Protein 5F1S (pdb70)

Structure (mmCIF, N/CA/C/O backbone):
data_5F1S
#
_entry.id   5F1S
#
_cell.length_a   54.938
_cell.length_b   54.938
_cell.length_c   187.257
_cell.angle_alpha   90.00
_cell.angle_beta   90.00
_cell.angle_gamma   90.00
#
_symmetry.space_group_name_H-M   'P 43 21 2'
#
loop_
_entity.id
_entity.type
_entity.pdbx_description
1 polymer 'polymeric Immunoglobulin Receptor'
2 water water
#
loop_
_atom_site.group_PDB
_atom_site.id
_atom_site.type_symbol
_atom_site.label_atom_id
_atom_site.label_alt_id
_atom_site.label_comp_id
_atom_site.label_asym_id
_atom_site.label_entity_id
_atom_site.label_seq_id
_atom_site.pdbx_PDB_ins_code
_atom_site.Cartn_x
_atom_site.Cartn_y
_atom_site.Cartn_z
_atom_site.occupancy
_atom_site.B_iso_or_equiv
_atom_site.auth_seq_id
_atom_site.auth_comp_id
_atom_site.auth_asym_id
_atom_site.auth_atom_id
_atom_site.pdbx_PDB_model_num
ATOM 1 N N . ARG A 1 1 ? 38.407 63.068 75.770 1.00 46.73 1 ARG A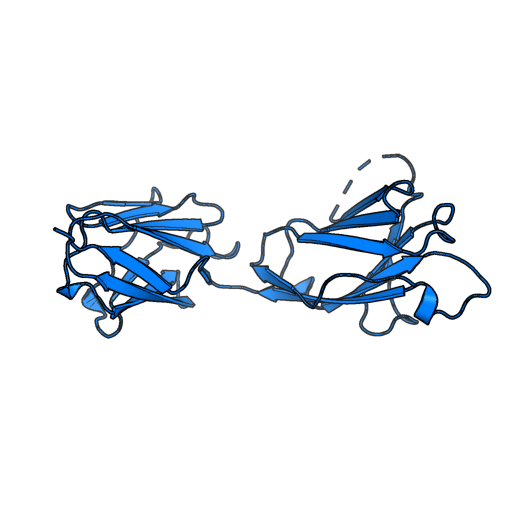 N 1
ATOM 2 C CA . ARG A 1 1 ? 38.504 62.225 77.010 1.00 41.95 1 ARG A CA 1
ATOM 3 C C . ARG A 1 1 ? 38.747 60.754 76.642 1.00 37.71 1 ARG A C 1
ATOM 4 O O . ARG A 1 1 ? 37.980 60.184 75.869 1.00 37.22 1 ARG A O 1
ATOM 27 N N . VAL A 1 2 ? 39.810 60.186 77.171 1.00 34.47 2 VAL A N 1
ATOM 28 C CA . VAL A 1 2 ? 40.122 58.761 77.058 1.00 30.92 2 VAL A CA 1
ATOM 29 C C . VAL A 1 2 ? 40.453 58.284 78.459 1.00 31.97 2 VAL A C 1
ATOM 30 O O . VAL A 1 2 ? 41.160 58.981 79.182 1.00 32.63 2 VAL A O 1
ATOM 43 N N . THR A 1 3 ? 39.889 57.158 78.862 1.00 30.93 3 THR A N 1
ATOM 44 C CA . THR A 1 3 ? 40.081 56.666 80.223 1.00 32.96 3 THR A CA 1
ATOM 45 C C . THR A 1 3 ? 40.277 55.158 80.194 1.00 33.91 3 THR A C 1
ATOM 46 O O . THR A 1 3 ? 39.812 54.455 79.293 1.00 29.96 3 THR A O 1
ATOM 57 N N . THR A 1 4 ? 40.886 54.656 81.256 1.00 31.59 4 THR A N 1
ATOM 58 C CA . THR A 1 4 ? 41.108 53.238 81.355 1.00 31.09 4 THR A CA 1
ATOM 59 C C . THR A 1 4 ? 41.104 52.858 82.832 1.00 31.96 4 THR A C 1
ATOM 60 O O . THR A 1 4 ? 40.745 53.661 83.701 1.00 34.98 4 THR A O 1
ATOM 71 N N . VAL A 1 5 ? 41.410 51.609 83.095 1.00 31.82 5 VAL A N 1
ATOM 72 C CA . VAL A 1 5 ? 41.335 51.060 84.443 1.00 33.56 5 VAL A CA 1
ATOM 73 C C . VAL A 1 5 ? 42.536 51.497 85.271 1.00 32.24 5 VAL A C 1
ATOM 74 O O . VAL A 1 5 ? 43.525 52.006 84.742 1.00 30.88 5 VAL A O 1
ATOM 87 N N . GLY A 1 6 ? 42.491 51.200 86.578 1.00 36.78 6 GLY A N 1
ATOM 88 C CA . GLY A 1 6 ? 43.593 51.558 87.441 1.00 35.09 6 GLY A CA 1
ATOM 89 C C . GLY A 1 6 ? 44.741 50.578 87.336 1.00 35.76 6 GLY A C 1
ATOM 90 O O . GLY A 1 6 ? 44.664 49.563 86.660 1.00 33.63 6 GLY A O 1
ATOM 94 N N . ASP A 1 7 ? 45.832 50.897 88.024 1.00 35.71 7 ASP A N 1
ATOM 95 C CA . ASP A 1 7 ? 47.049 50.103 87.873 1.00 34.12 7 ASP A CA 1
ATOM 96 C C . ASP A 1 7 ? 46.758 48.646 88.219 1.00 34.83 7 ASP A C 1
ATOM 97 O O . ASP A 1 7 ? 45.942 48.345 89.088 1.00 35.58 7 ASP A O 1
ATOM 106 N N . LEU A 1 8 ? 47.401 47.745 87.501 1.00 35.05 8 LEU A N 1
ATOM 107 C CA . LEU A 1 8 ? 47.102 46.313 87.559 1.00 36.46 8 LEU A CA 1
ATOM 108 C C . LEU A 1 8 ? 48.312 45.583 88.074 1.00 34.01 8 LEU A C 1
ATOM 109 O O . LEU A 1 8 ? 49.444 45.962 87.771 1.00 34.77 8 LEU A O 1
ATOM 125 N N . ALA A 1 9 ? 48.053 44.474 88.778 1.00 32.69 9 ALA A N 1
ATOM 126 C CA . ALA A 1 9 ? 49.072 43.499 89.116 1.00 34.13 9 ALA A CA 1
ATOM 127 C C . ALA A 1 9 ? 48.601 42.139 88.625 1.00 34.42 9 ALA A C 1
ATOM 128 O O . ALA A 1 9 ? 47.456 41.752 88.842 1.00 36.30 9 ALA A O 1
ATOM 135 N N . VAL A 1 10 ? 49.455 41.439 87.917 1.00 32.71 10 VAL A N 1
ATOM 136 C CA . VAL A 1 10 ? 49.057 40.186 87.318 1.00 30.63 10 VAL A CA 1
ATOM 137 C C . VAL A 1 10 ? 50.199 39.195 87.478 1.00 32.37 10 VAL A C 1
ATOM 138 O O . VAL A 1 10 ? 51.364 39.561 87.298 1.00 32.55 10 VAL A O 1
ATOM 151 N N . LEU A 1 11 ? 49.866 37.942 87.744 1.00 30.94 11 LEU A N 1
ATOM 152 C CA . LEU A 1 11 ? 50.902 36.904 87.831 1.00 30.74 11 LEU A CA 1
ATOM 153 C C . LEU A 1 11 ? 51.504 36.572 86.463 1.00 31.78 11 LEU A C 1
ATOM 154 O O . LEU A 1 11 ? 50.798 36.465 85.454 1.00 30.24 11 LEU A O 1
ATOM 170 N N . GLU A 1 12 ? 52.821 36.367 86.438 1.00 30.92 12 GLU A N 1
ATOM 171 C CA . GLU A 1 12 ? 53.521 36.066 85.194 1.00 32.43 12 GLU A CA 1
ATOM 172 C C . GLU A 1 12 ? 52.898 34.867 84.502 1.00 31.59 12 GLU A C 1
ATOM 173 O O . GLU A 1 12 ? 52.598 33.850 85.125 1.00 30.66 12 GLU A O 1
ATOM 185 N N . GLY A 1 13 ? 52.655 35.018 83.204 1.00 33.02 13 GLY A N 1
ATOM 186 C CA . GLY A 1 13 ? 52.000 33.996 82.426 1.00 34.34 13 GLY A CA 1
ATOM 187 C C . GLY A 1 13 ? 50.541 34.257 82.115 1.00 34.31 13 GLY A C 1
ATOM 188 O O . 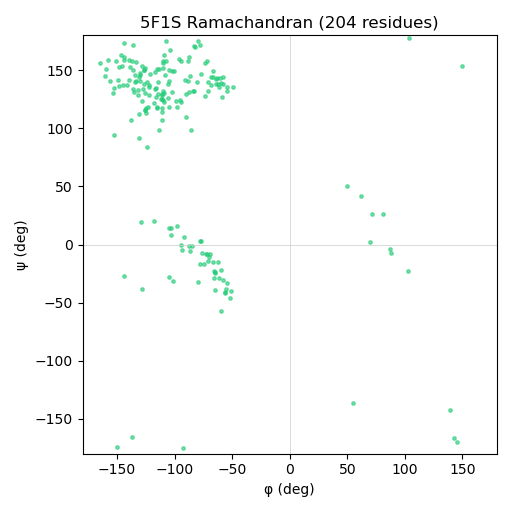GLY A 1 13 ? 50.021 33.664 81.176 1.00 34.60 13 GLY A O 1
ATOM 192 N N . ARG A 1 14 ? 49.860 35.081 82.901 1.00 29.60 14 ARG A N 1
ATOM 193 C CA . ARG A 1 14 ? 48.468 35.396 82.691 1.00 34.00 14 ARG A CA 1
ATOM 194 C C . ARG A 1 14 ? 48.309 36.503 81.647 1.00 32.02 14 ARG A C 1
ATOM 195 O O . ARG A 1 14 ? 49.263 37.132 81.184 1.00 30.84 14 ARG A O 1
ATOM 216 N N . SER A 1 15 ? 47.063 36.708 81.262 1.00 30.79 15 SER A N 1
ATOM 217 C CA . SER A 1 15 ? 46.690 37.685 80.245 1.00 31.39 15 SER A CA 1
ATOM 218 C C . SER A 1 15 ? 45.955 38.825 80.916 1.00 32.58 15 SER A C 1
ATOM 219 O O . SER A 1 15 ? 45.381 38.643 81.990 1.00 35.48 15 SER A O 1
ATOM 227 N N . VAL A 1 16 ? 45.935 39.999 80.268 1.00 31.59 16 VAL A N 1
ATOM 228 C CA . VAL A 1 16 ? 45.069 41.089 80.692 1.00 31.66 16 VAL A CA 1
ATOM 229 C C . VAL A 1 16 ? 44.221 41.561 79.519 1.00 32.63 16 VAL A C 1
ATOM 230 O O . VAL A 1 16 ? 44.626 41.485 78.362 1.00 30.17 16 VAL A O 1
ATOM 243 N N . MET A 1 17 ? 43.042 42.058 79.855 1.00 29.27 17 MET A N 1
ATOM 244 C CA . MET A 1 17 ? 42.095 42.623 78.901 1.00 29.61 17 MET A CA 1
ATOM 245 C C . MET A 1 17 ? 41.790 44.022 79.405 1.00 31.65 17 MET A C 1
ATOM 246 O O . MET A 1 17 ? 41.199 44.157 80.480 1.00 32.76 17 MET A O 1
ATOM 260 N N . ILE A 1 18 ? 42.207 45.041 78.658 1.00 28.71 18 ILE A N 1
ATOM 261 C CA . ILE A 1 18 ? 42.219 46.424 79.117 1.00 27.62 18 ILE A CA 1
ATOM 262 C C . ILE A 1 18 ? 41.235 47.212 78.258 1.00 26.29 18 ILE A C 1
ATOM 263 O O . ILE A 1 18 ? 41.472 47.355 77.053 1.00 28.10 18 ILE A O 1
ATOM 279 N N . PRO A 1 19 ? 40.189 47.795 78.847 1.00 29.14 19 PRO A N 1
ATOM 280 C CA . PRO A 1 19 ? 39.329 48.738 78.099 1.00 27.38 19 PRO A CA 1
ATOM 281 C C . PRO A 1 19 ? 39.917 50.136 78.070 1.00 32.34 19 PRO A C 1
ATOM 282 O O . PRO A 1 19 ? 40.188 50.736 79.125 1.00 32.15 19 PRO A O 1
ATOM 293 N N . CYS A 1 20 ? 39.934 50.716 76.874 1.00 28.86 20 CYS A N 1
ATOM 29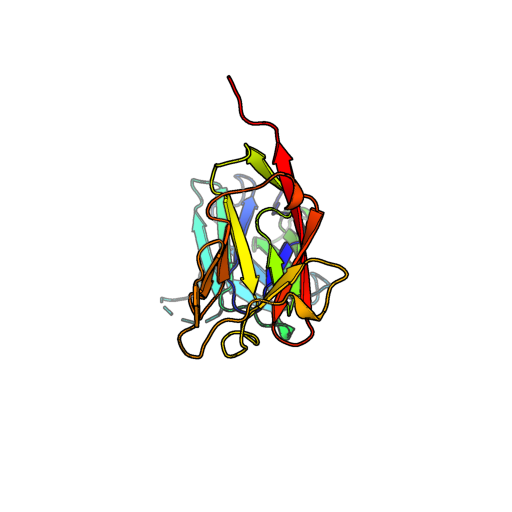4 C CA . CYS A 1 20 ? 40.276 52.108 76.654 1.00 28.69 20 CYS A CA 1
ATOM 295 C C . CYS A 1 20 ? 39.011 52.781 76.158 1.00 30.29 20 CYS A C 1
ATOM 296 O O . CYS A 1 20 ? 38.696 52.695 74.958 1.00 28.74 20 CYS A O 1
ATOM 303 N N . HIS A 1 21 ? 38.306 53.448 77.063 1.00 28.83 21 HIS A N 1
ATOM 304 C CA . HIS A 1 21 ? 37.051 54.105 76.732 1.00 30.56 21 HIS A CA 1
ATOM 305 C C . HIS A 1 21 ? 37.343 55.510 76.207 1.00 30.66 21 HIS A C 1
ATOM 306 O O . HIS A 1 21 ? 38.285 56.175 76.633 1.00 30.17 21 HIS A O 1
ATOM 320 N N . TYR A 1 22 ? 36.534 55.955 75.254 1.00 32.23 22 TYR A N 1
ATOM 321 C CA . TYR A 1 22 ? 36.805 57.252 74.655 1.00 29.31 22 TYR A CA 1
ATOM 322 C C . TYR A 1 22 ? 35.511 57.977 74.333 1.00 32.79 22 TYR A C 1
ATOM 323 O O . TYR A 1 22 ? 34.442 57.381 74.205 1.00 32.23 22 TYR A O 1
ATOM 341 N N . GLY A 1 23 ? 35.632 59.284 74.202 1.00 38.12 23 GLY A N 1
ATOM 342 C CA . GLY A 1 23 ? 34.476 60.104 73.956 1.00 39.33 23 GLY A CA 1
ATOM 343 C C . GLY A 1 23 ? 33.957 59.899 72.546 1.00 38.13 23 GLY A C 1
ATOM 344 O O . GLY A 1 23 ? 34.689 59.477 71.643 1.00 36.62 23 GLY A O 1
ATOM 348 N N . PRO A 1 24 ? 32.682 60.212 72.323 1.00 41.40 24 PRO A N 1
ATOM 349 C CA . PRO A 1 24 ? 32.062 59.890 71.033 1.00 39.43 24 PRO A CA 1
ATOM 350 C C . PRO A 1 24 ? 32.699 60.599 69.847 1.00 39.17 24 PRO A C 1
ATOM 351 O O . PRO A 1 24 ? 32.493 60.157 68.714 1.00 41.59 24 PRO A O 1
ATOM 362 N N . GLN A 1 25 ? 33.508 61.633 70.063 1.00 39.13 25 GLN A N 1
ATOM 363 C CA . GLN A 1 25 ? 34.209 62.280 68.958 1.00 37.17 25 GLN A CA 1
ATOM 364 C C . GLN A 1 25 ? 35.212 61.368 68.279 1.00 39.67 25 GLN A C 1
ATOM 365 O O . GLN A 1 25 ? 35.608 61.621 67.139 1.00 38.27 25 GLN A O 1
ATOM 379 N N . TYR A 1 26 ? 35.696 60.344 68.969 1.00 35.34 26 TYR A N 1
ATOM 380 C CA . TYR A 1 26 ? 36.874 59.658 68.484 1.00 35.02 26 TYR A CA 1
ATOM 381 C C . TYR A 1 26 ? 36.569 58.324 67.828 1.00 33.65 26 TYR A C 1
ATOM 382 O O . TYR A 1 26 ? 37.508 57.586 67.512 1.00 35.11 26 TYR A O 1
ATOM 400 N N . ALA A 1 27 ? 35.301 58.055 67.510 1.00 34.90 27 ALA A N 1
ATOM 401 C CA . ALA A 1 27 ? 34.924 56.778 66.912 1.00 38.03 27 ALA A CA 1
ATOM 402 C C . ALA A 1 27 ? 35.693 56.483 65.638 1.00 40.80 27 ALA A C 1
ATOM 403 O O . ALA A 1 27 ? 36.111 55.348 65.413 1.00 38.81 27 ALA A O 1
ATOM 410 N N . SER A 1 28 ? 35.889 57.480 64.773 1.00 40.82 28 SER A N 1
ATOM 411 C CA . SER A 1 28 ? 36.425 57.200 63.441 1.00 40.51 28 SER A CA 1
ATOM 412 C C . SER A 1 28 ? 37.954 57.182 63.358 1.00 39.85 28 SER A C 1
ATOM 413 O O . SER A 1 28 ? 38.499 56.918 62.270 1.00 38.29 28 SER A O 1
ATOM 421 N N . TYR A 1 29 ? 38.686 57.435 64.450 1.00 34.14 29 TYR A N 1
ATOM 422 C CA . TYR A 1 29 ? 40.118 57.604 64.367 1.00 33.49 29 TYR A CA 1
ATOM 423 C C . TYR A 1 29 ? 40.840 56.302 64.699 1.00 33.17 29 TYR A C 1
ATOM 424 O O . TYR A 1 29 ? 40.304 55.452 65.402 1.00 32.41 29 TYR A O 1
ATOM 442 N N . VAL A 1 30 ? 42.085 56.200 64.256 1.00 32.72 30 VAL A N 1
ATOM 443 C CA . VAL A 1 30 ? 42.893 55.027 64.569 1.00 31.67 30 VAL A CA 1
ATOM 444 C C . VAL A 1 30 ? 43.202 55.026 66.067 1.00 31.64 30 VAL A C 1
ATOM 445 O O . VAL A 1 30 ? 43.497 56.078 66.661 1.00 31.60 30 VAL A O 1
ATOM 458 N N . LYS A 1 31 ? 43.102 53.855 66.678 1.00 32.31 31 LYS A N 1
ATOM 459 C CA . LYS A 1 31 ? 43.425 53.679 68.094 1.00 30.65 31 LYS A CA 1
ATOM 460 C C . LYS A 1 31 ? 44.761 52.966 68.209 1.00 31.16 31 LYS A C 1
ATOM 461 O O . LYS A 1 31 ? 45.136 52.156 67.347 1.00 31.72 31 LYS A O 1
ATOM 480 N N . TYR A 1 32 ? 45.483 53.246 69.286 1.00 28.52 32 TYR A N 1
ATOM 481 C CA . TYR A 1 32 ? 46.773 52.606 69.462 1.00 31.00 32 TYR A CA 1
ATOM 482 C C . TYR A 1 32 ? 47.053 52.360 70.941 1.00 30.02 32 TYR A C 1
ATOM 483 O O . TYR A 1 32 ? 46.381 52.889 71.827 1.00 28.89 32 TYR A O 1
ATOM 501 N N . TRP A 1 33 ? 48.021 51.480 71.171 1.00 30.06 33 TRP A N 1
ATOM 502 C CA . TRP A 1 33 ? 48.468 51.060 72.497 1.00 31.81 33 TRP A CA 1
ATOM 503 C C . TRP A 1 33 ? 49.976 51.228 72.534 1.00 33.09 33 TRP A C 1
ATOM 504 O O . TRP A 1 33 ? 50.677 50.675 71.681 1.00 33.21 33 TRP A O 1
ATOM 525 N N . CYS A 1 34 ? 50.464 52.009 73.507 1.00 31.32 34 CYS A N 1
ATOM 526 C CA . CYS A 1 34 ? 51.834 52.503 73.566 1.00 34.27 34 CYS A CA 1
ATOM 527 C C . CYS A 1 34 ? 52.470 52.008 74.873 1.00 33.79 34 CYS A C 1
ATOM 528 O O . CYS A 1 34 ? 51.781 51.903 75.878 1.00 33.56 34 CYS A O 1
ATOM 535 N N . ARG A 1 35 ? 53.773 51.727 74.864 1.00 32.73 35 ARG A N 1
ATOM 536 C CA . ARG A 1 35 ? 54.517 51.386 76.085 1.00 32.50 35 ARG A CA 1
ATOM 537 C C . ARG A 1 35 ? 55.587 52.437 76.362 1.00 33.56 35 ARG A C 1
ATOM 538 O O . ARG A 1 35 ? 56.326 52.823 75.442 1.00 35.76 35 ARG A O 1
ATOM 559 N N . GLY A 1 36 ? 55.680 52.861 77.616 1.00 35.71 36 GLY A N 1
ATOM 560 C CA . GLY A 1 36 ? 56.716 53.779 78.087 1.00 38.81 36 GLY A CA 1
ATOM 561 C C . GLY A 1 36 ? 56.187 54.621 79.231 1.00 37.01 36 GLY A C 1
ATOM 562 O O . GLY A 1 36 ? 54.990 54.869 79.372 1.00 38.30 36 GLY A O 1
ATOM 566 N N . SER A 1 37 ? 57.113 55.084 80.100 1.00 39.13 37 SER A N 1
ATOM 567 C CA . SER A 1 37 ? 56.699 55.931 81.217 1.00 41.90 37 SER A CA 1
ATOM 568 C C . SER A 1 37 ? 56.359 57.349 80.772 1.00 43.82 37 SER A C 1
ATOM 569 O O . SER A 1 37 ? 55.698 58.089 81.511 1.00 45.81 37 SER A O 1
ATOM 577 N N . VAL A 1 38 ? 56.781 57.742 79.582 1.00 43.15 38 VAL A N 1
ATOM 578 C CA . VAL A 1 38 ? 56.651 59.117 79.112 1.00 46.65 38 VAL A CA 1
ATOM 579 C C . VAL A 1 38 ? 55.924 59.064 77.785 1.00 45.43 38 VAL A C 1
ATOM 580 O O . VAL A 1 38 ? 56.421 58.443 76.842 1.00 45.57 38 VAL A O 1
ATOM 593 N N . LYS A 1 39 ? 54.720 59.649 77.728 1.00 42.70 39 LYS A N 1
ATOM 594 C CA . LYS A 1 39 ? 53.911 59.537 76.526 1.00 44.65 39 LYS A CA 1
ATOM 595 C C . LYS A 1 39 ? 54.714 59.946 75.290 1.00 50.20 39 LYS A C 1
ATOM 596 O O . LYS A 1 39 ? 54.707 59.247 74.275 1.00 49.35 39 LYS A O 1
ATOM 615 N N . ASP A 1 40 ? 55.435 61.071 75.365 1.00 51.72 40 ASP A N 1
ATOM 616 C CA . ASP A 1 40 ? 56.174 61.567 74.207 1.00 52.74 40 ASP A CA 1
ATOM 617 C C . ASP A 1 40 ? 57.357 60.687 73.831 1.00 50.10 40 ASP A C 1
ATOM 618 O O . ASP A 1 40 ? 57.976 60.928 72.789 1.00 47.81 40 ASP A O 1
ATOM 627 N N . LEU A 1 41 ? 57.709 59.692 74.651 1.00 47.73 41 LEU A N 1
ATOM 628 C CA . LEU A 1 41 ? 58.798 58.770 74.326 1.00 46.54 41 LEU A CA 1
ATOM 629 C C . LEU A 1 41 ? 58.337 57.322 74.195 1.00 44.68 41 LEU A C 1
ATOM 630 O O . LEU A 1 41 ? 59.164 56.414 74.297 1.00 46.62 41 LEU A O 1
ATOM 646 N N . CYS A 1 42 ? 57.053 57.081 73.971 1.00 45.14 42 CYS A N 1
ATOM 647 C CA . CYS A 1 42 ? 56.529 55.724 74.028 1.00 40.88 42 CYS A CA 1
ATOM 648 C C . CYS A 1 42 ? 56.667 55.028 72.681 1.00 42.61 42 CYS A C 1
ATOM 649 O O . CYS A 1 42 ? 56.840 55.661 71.636 1.00 40.04 42 CYS A O 1
ATOM 656 N N . THR A 1 43 ? 56.578 53.700 72.717 1.00 38.04 43 THR A N 1
ATOM 657 C CA . THR A 1 43 ? 56.644 52.862 71.526 1.00 34.96 43 THR A CA 1
ATOM 658 C C . THR A 1 43 ? 55.288 52.238 71.252 1.00 37.33 43 THR A C 1
ATOM 659 O O . THR A 1 43 ? 54.704 51.606 72.136 1.00 34.67 43 THR A O 1
ATOM 670 N N . SER A 1 44 ? 54.809 52.386 70.027 1.00 34.42 44 SER A N 1
ATOM 671 C CA . SER A 1 44 ? 53.526 51.828 69.649 1.00 35.99 44 SER A CA 1
ATOM 672 C C . SER A 1 44 ? 53.631 50.320 69.507 1.00 37.96 44 SER A C 1
ATOM 673 O O . SER A 1 44 ? 54.523 49.815 68.811 1.00 37.88 44 SER A O 1
ATOM 681 N N . LEU A 1 45 ? 52.734 49.593 70.178 1.00 33.05 45 LEU A N 1
ATOM 682 C CA . LEU A 1 45 ? 52.745 48.138 70.122 1.00 32.24 45 LEU A CA 1
ATOM 683 C C . LEU A 1 45 ? 51.700 47.571 69.185 1.00 34.88 45 LEU A C 1
ATOM 684 O O . LEU A 1 45 ? 51.907 46.483 68.641 1.00 36.05 45 LEU A O 1
ATOM 700 N N . VAL A 1 46 ? 50.561 48.244 69.027 1.00 31.45 46 VAL A N 1
ATOM 701 C CA . VAL A 1 46 ? 49.497 47.760 68.150 1.00 33.64 46 VAL A CA 1
ATOM 702 C C . VAL A 1 46 ? 48.593 48.934 67.810 1.00 34.93 46 VAL A C 1
ATOM 703 O O . VAL A 1 46 ? 48.397 49.853 68.614 1.00 31.70 46 VAL A O 1
ATOM 716 N N . ARG A 1 47 ? 48.086 48.919 66.578 1.00 33.69 47 ARG A N 1
ATOM 717 C CA . ARG A 1 47 ? 47.159 49.919 66.061 1.00 32.61 47 ARG A CA 1
ATOM 718 C C . ARG A 1 47 ? 45.926 49.223 65.500 1.00 33.50 47 ARG A C 1
ATOM 719 O O . ARG A 1 47 ? 46.003 48.090 65.006 1.00 37.36 47 ARG A O 1
ATOM 740 N N . SER A 1 48 ? 44.786 49.924 65.567 1.00 32.12 48 SER A N 1
ATOM 741 C CA . SER A 1 48 ? 43.526 49.377 65.109 1.00 32.40 48 SER A CA 1
ATOM 742 C C . SER A 1 48 ? 43.440 49.301 63.582 1.00 38.69 48 SER A C 1
ATOM 743 O O . SER A 1 48 ? 42.458 48.740 63.073 1.00 38.28 48 SER A O 1
ATOM 751 N N . ASP A 1 49 ? 44.401 49.865 62.852 1.00 35.49 49 ASP A N 1
ATOM 752 C CA . ASP A 1 49 ? 44.366 49.788 61.388 1.00 40.48 49 ASP A CA 1
ATOM 753 C C . ASP A 1 49 ? 45.362 48.787 60.828 1.00 44.67 49 ASP A C 1
ATOM 754 O O . ASP A 1 49 ? 45.643 48.814 59.627 1.00 44.38 49 ASP A O 1
ATOM 763 N N . ALA A 1 50 ? 45.904 47.929 61.667 1.00 45.38 50 ALA A N 1
ATOM 764 C CA . ALA A 1 50 ? 46.927 46.997 61.232 1.00 56.33 50 ALA A CA 1
ATOM 765 C C . ALA A 1 50 ? 46.379 46.101 60.122 1.00 61.06 50 ALA A C 1
ATOM 766 O O . ALA A 1 50 ? 45.227 45.655 60.199 1.00 57.01 50 ALA A O 1
ATOM 773 N N . PRO A 1 51 ? 47.169 45.811 59.085 1.00 62.37 51 PRO A N 1
ATOM 774 C CA . PRO A 1 51 ? 46.653 44.990 57.982 1.00 65.79 51 PRO A CA 1
ATOM 775 C C . PRO A 1 51 ? 46.372 43.564 58.435 1.00 67.56 51 PRO A C 1
ATOM 776 O O . PRO A 1 51 ? 47.082 43.015 59.281 1.00 62.27 51 PRO A O 1
ATOM 787 N N . ARG A 1 52 ? 45.311 42.979 57.877 1.00 70.12 52 ARG A N 1
ATOM 788 C CA . ARG A 1 52 ? 44.978 41.577 58.129 1.00 73.67 52 ARG A CA 1
ATOM 789 C C . ARG A 1 52 ? 45.246 40.713 56.889 1.00 69.58 52 ARG A C 1
ATOM 790 O O . ARG A 1 52 ? 46.204 39.930 56.877 1.00 67.28 52 ARG A O 1
ATOM 811 N N . LYS A 1 61 ? 52.226 38.434 73.018 1.00 57.75 61 LYS A N 1
ATOM 812 C CA . LYS A 1 61 ? 51.829 39.295 71.895 1.00 53.66 61 LYS A CA 1
ATOM 813 C C . LYS A 1 61 ? 50.505 39.988 72.348 1.00 56.04 61 LYS A C 1
ATOM 814 O O . LYS A 1 61 ? 50.015 39.782 73.477 1.00 41.83 61 LYS A O 1
ATOM 833 N N . VAL A 1 62 ? 49.998 40.861 71.490 1.00 51.54 62 VAL A N 1
ATOM 834 C CA . VAL A 1 62 ? 49.018 41.893 71.828 1.00 40.03 62 VAL A CA 1
ATOM 835 C C . VAL A 1 62 ? 47.934 41.870 70.753 1.00 43.38 62 VAL A C 1
ATOM 836 O O . VAL A 1 62 ? 48.191 41.511 69.591 1.00 47.57 62 VAL A O 1
ATOM 849 N N . VAL A 1 63 ? 46.713 42.155 71.157 1.00 34.35 63 VAL A N 1
ATOM 850 C CA . VAL A 1 63 ? 45.553 42.198 70.260 1.00 31.20 63 VAL A CA 1
ATOM 851 C C . VAL A 1 63 ? 44.777 43.462 70.561 1.00 31.72 63 VAL A C 1
ATOM 852 O O . VAL A 1 63 ? 44.643 43.844 71.727 1.00 29.40 63 VAL A O 1
ATOM 865 N N . MET A 1 64 ? 44.266 44.117 69.513 1.00 32.69 64 MET A N 1
ATOM 866 C CA . MET A 1 64 ? 43.456 45.330 69.615 1.00 29.32 64 MET A CA 1
ATOM 867 C C . MET A 1 64 ? 42.108 45.088 68.963 1.00 30.97 64 MET A C 1
ATOM 868 O O . MET A 1 64 ? 42.039 44.480 67.897 1.00 33.41 64 MET A O 1
ATOM 882 N N . PHE A 1 65 ? 41.039 45.545 69.599 1.00 30.25 65 PHE A N 1
ATOM 883 C CA . PHE A 1 65 ? 39.710 45.501 69.012 1.00 30.11 65 PHE A CA 1
ATOM 884 C C . PHE A 1 65 ? 39.015 46.820 69.311 1.00 31.98 65 PHE A C 1
ATOM 885 O O . PHE A 1 65 ? 38.592 47.055 70.452 1.00 31.87 65 PHE A O 1
ATOM 902 N N . ASP A 1 66 ? 38.869 47.664 68.304 1.00 30.49 66 ASP A N 1
ATOM 903 C CA . ASP A 1 66 ? 38.110 48.909 68.461 1.00 30.45 66 ASP A CA 1
ATOM 904 C C . ASP A 1 66 ? 36.656 48.672 68.127 1.00 31.92 66 ASP A C 1
ATOM 905 O O . ASP A 1 66 ? 36.329 48.121 67.049 1.00 33.34 66 ASP A O 1
ATOM 914 N N . ASP A 1 67 ? 35.772 49.105 69.039 1.00 29.44 67 ASP A N 1
ATOM 915 C CA . ASP A 1 67 ? 34.329 48.941 68.907 1.00 34.65 67 ASP A CA 1
ATOM 916 C C . ASP A 1 67 ? 33.679 50.321 69.000 1.00 35.92 67 ASP A C 1
ATOM 917 O O . ASP A 1 67 ? 33.232 50.760 70.071 1.00 33.44 67 ASP A O 1
ATOM 926 N N . PRO A 1 68 ? 33.618 51.045 67.892 1.00 34.31 68 PRO A N 1
ATOM 927 C CA . PRO A 1 68 ? 33.103 52.430 67.965 1.00 33.97 68 PRO A CA 1
ATOM 928 C C . PRO A 1 68 ? 31.710 52.536 68.521 1.00 34.98 68 PRO A C 1
ATOM 929 O O . PRO A 1 68 ? 31.374 53.574 69.113 1.00 39.33 68 PRO A O 1
ATOM 940 N N . VAL A 1 69 ? 30.866 51.531 68.321 1.00 33.60 69 VAL A N 1
ATOM 941 C CA . VAL A 1 69 ? 29.499 51.585 68.846 1.00 37.22 69 VAL A CA 1
ATOM 942 C C . VAL A 1 69 ? 29.491 51.589 70.364 1.00 35.82 69 VAL A C 1
ATOM 943 O O . VAL A 1 69 ? 28.678 52.272 70.997 1.00 34.97 69 VAL A O 1
ATOM 956 N N . GLN A 1 70 ? 30.379 50.809 70.979 1.00 33.06 70 GLN A N 1
ATOM 957 C CA . GLN A 1 70 ? 30.519 50.839 72.438 1.00 34.24 70 GLN A CA 1
ATOM 958 C C . GLN A 1 70 ? 31.483 51.907 72.932 1.00 30.88 70 GLN A C 1
ATOM 959 O O . GLN A 1 70 ? 31.587 52.094 74.158 1.00 31.87 70 GLN A O 1
ATOM 973 N N . GLN A 1 71 ? 32.174 52.611 72.021 1.00 32.98 71 GLN A N 1
ATOM 974 C CA . GLN A 1 71 ? 33.047 53.724 72.390 1.00 33.75 71 GLN A CA 1
ATOM 975 C C . GLN A 1 71 ? 34.178 53.241 73.292 1.00 31.34 71 GLN A C 1
ATOM 976 O O . GLN A 1 71 ? 34.558 53.882 74.275 1.00 31.40 71 GLN A O 1
ATOM 990 N N . VAL A 1 72 ? 34.713 52.095 72.943 1.00 29.78 72 VAL A N 1
ATOM 991 C CA . VAL A 1 72 ? 35.819 51.508 73.684 1.00 30.48 72 VAL A CA 1
ATOM 992 C C . VAL A 1 72 ? 36.656 50.713 72.699 1.00 30.08 72 VAL A C 1
ATOM 993 O O . VAL A 1 72 ? 36.118 50.057 71.800 1.00 30.80 72 VAL A O 1
ATOM 1006 N N . PHE A 1 73 ? 37.959 50.763 72.869 1.00 27.61 73 PHE A N 1
ATOM 1007 C CA . PHE A 1 73 ? 38.823 49.766 72.253 1.00 28.00 73 PHE A CA 1
ATOM 1008 C C . PHE A 1 73 ? 39.480 48.951 73.350 1.00 28.83 73 PHE A C 1
ATOM 1009 O O . PHE A 1 73 ? 39.846 49.482 74.392 1.00 28.94 73 PHE A O 1
ATOM 1026 N N . THR A 1 74 ? 39.576 47.647 73.117 1.00 27.63 74 THR A N 1
ATOM 1027 C CA . THR A 1 74 ? 40.046 46.700 74.107 1.00 27.19 74 THR A CA 1
ATOM 1028 C C . THR A 1 74 ? 41.397 46.179 73.649 1.00 28.38 74 THR A C 1
ATOM 1029 O O . THR A 1 74 ? 41.552 45.752 72.490 1.00 27.52 74 THR A O 1
ATOM 1040 N N . VAL A 1 75 ? 42.382 46.233 74.552 1.00 27.17 75 VAL A N 1
ATOM 1041 C CA . VAL A 1 75 ? 43.715 45.750 74.276 1.00 26.30 75 VAL A CA 1
ATOM 1042 C C . VAL A 1 75 ? 43.945 44.500 75.116 1.00 29.15 75 VAL A C 1
ATOM 1043 O O . VAL A 1 75 ? 43.720 44.513 76.318 1.00 30.41 75 VAL A O 1
ATOM 1056 N N . THR A 1 76 ? 44.326 43.401 74.474 1.00 28.12 76 THR A N 1
ATOM 1057 C CA . THR A 1 76 ? 44.596 42.158 75.176 1.00 28.27 76 THR A CA 1
ATOM 1058 C C . THR A 1 76 ? 46.088 41.869 75.083 1.00 28.65 76 THR A C 1
ATOM 1059 O O . THR A 1 76 ? 46.654 41.815 73.990 1.00 29.29 76 THR A O 1
ATOM 1070 N N . MET A 1 77 ? 46.731 41.676 76.224 1.00 30.09 77 MET A N 1
ATOM 1071 C CA . MET A 1 77 ? 48.128 41.302 76.255 1.00 30.36 77 MET A CA 1
ATOM 1072 C C . MET A 1 77 ? 48.182 39.922 76.892 1.00 32.34 77 MET A C 1
ATOM 1073 O O . MET A 1 77 ? 47.623 39.702 77.978 1.00 30.10 77 MET A O 1
ATOM 1087 N N . THR A 1 78 ? 48.822 38.993 76.214 1.00 29.78 78 THR A N 1
ATOM 1088 C CA . THR A 1 78 ? 48.805 37.602 76.655 1.00 31.99 78 THR A CA 1
ATOM 1089 C C . THR A 1 78 ? 50.170 37.159 77.172 1.00 33.55 78 THR A C 1
ATOM 1090 O O . THR A 1 78 ? 51.233 37.701 76.821 1.00 33.65 78 THR A O 1
ATOM 1101 N N . GLU A 1 79 ? 50.128 36.140 78.022 1.00 34.53 79 GLU A N 1
ATOM 1102 C CA . GLU A 1 79 ? 51.346 35.475 78.476 1.00 38.52 79 GLU A CA 1
ATOM 1103 C C . GLU A 1 79 ? 52.364 36.504 78.970 1.00 31.99 79 GLU A C 1
ATOM 1104 O O . GLU A 1 79 ? 53.540 36.503 78.593 1.00 33.18 79 GLU A O 1
ATOM 1116 N N . LEU A 1 80 ? 51.908 37.389 79.850 1.00 31.36 80 LEU A N 1
ATOM 1117 C CA . LEU A 1 80 ? 52.756 38.487 80.274 1.00 30.38 80 LEU A CA 1
ATOM 1118 C C . LEU A 1 80 ? 53.979 37.977 81.016 1.00 31.39 80 LEU A C 1
ATOM 1119 O O . LEU A 1 80 ? 53.874 37.102 81.875 1.00 34.02 80 LEU A O 1
ATOM 1135 N N . GLN A 1 81 ? 55.122 38.581 80.723 1.00 31.74 81 GLN A N 1
ATOM 1136 C CA . GLN A 1 81 ? 56.392 38.256 81.354 1.00 32.78 81 GLN A CA 1
ATOM 1137 C C . GLN A 1 81 ? 56.804 39.355 82.316 1.00 31.61 81 GLN A C 1
ATOM 1138 O O . GLN A 1 81 ? 56.400 40.510 82.198 1.00 33.14 81 GLN A O 1
ATOM 1152 N N . LYS A 1 82 ? 57.675 39.019 83.275 1.00 33.87 82 LYS A N 1
ATOM 1153 C CA . LYS A 1 82 ? 58.066 40.034 84.239 1.00 34.74 82 LYS A CA 1
ATOM 1154 C C . LYS A 1 82 ? 58.628 41.270 83.536 1.00 35.74 82 LYS A C 1
ATOM 1155 O O . LYS A 1 82 ? 58.397 42.408 83.956 1.00 35.61 82 LYS A O 1
ATOM 1174 N N . GLU A 1 83 ? 59.375 41.063 82.468 1.00 36.57 83 GLU A N 1
ATOM 1175 C CA . GLU A 1 83 ? 59.978 42.189 81.768 1.00 38.16 83 GLU A CA 1
ATOM 1176 C C . GLU A 1 83 ? 58.934 43.036 81.027 1.00 36.52 83 GLU A C 1
ATOM 1177 O O . GLU A 1 83 ? 59.267 44.147 80.577 1.00 36.11 83 GLU A O 1
ATOM 1189 N N . ASP A 1 84 ? 57.685 42.554 80.917 1.00 35.04 84 ASP A N 1
ATOM 1190 C CA . ASP A 1 84 ? 56.584 43.370 80.376 1.00 33.01 84 ASP A CA 1
ATOM 1191 C C . ASP A 1 84 ? 56.061 44.412 81.367 1.00 36.54 84 ASP A C 1
ATOM 1192 O O . ASP A 1 84 ? 55.260 45.288 80.993 1.00 33.46 84 ASP A O 1
ATOM 1201 N N . SER A 1 85 ? 56.519 44.390 82.615 1.00 31.41 85 SER A N 1
ATOM 1202 C CA . SER A 1 85 ? 56.073 45.368 83.599 1.00 32.77 85 SER A CA 1
ATOM 1203 C C . SER A 1 85 ? 56.410 46.799 83.187 1.00 33.07 85 SER A C 1
ATOM 1204 O O . SER A 1 85 ? 57.480 47.058 82.644 1.00 35.36 85 SER A O 1
ATOM 1212 N N . GLY A 1 86 ? 55.518 47.733 83.500 1.00 33.15 86 GLY A N 1
ATOM 1213 C CA . GLY A 1 86 ? 55.773 49.127 83.209 1.00 34.26 86 GLY A CA 1
ATOM 1214 C C . GLY A 1 86 ? 54.511 49.877 82.839 1.00 33.90 86 GLY A C 1
ATOM 1215 O O . GLY A 1 86 ? 53.380 49.403 83.027 1.00 31.96 86 GLY A O 1
ATOM 1219 N N . TRP A 1 87 ? 54.748 51.084 82.372 1.00 32.44 87 TRP A N 1
ATOM 1220 C CA . TRP A 1 87 ? 53.666 51.982 82.014 1.00 32.28 87 TRP A CA 1
ATOM 1221 C C . TRP A 1 87 ? 53.248 51.764 80.563 1.00 29.89 87 TRP A C 1
ATOM 1222 O O . TRP A 1 87 ? 54.102 51.586 79.680 1.00 32.27 87 TRP A O 1
ATOM 1243 N N . TYR A 1 88 ? 51.938 51.832 80.345 1.00 32.06 88 TYR A N 1
ATOM 1244 C CA . TYR A 1 88 ? 51.319 51.722 79.028 1.00 32.31 88 TYR A CA 1
ATOM 1245 C C . TYR A 1 88 ? 50.284 52.827 78.835 1.00 31.92 88 TYR A C 1
ATOM 1246 O O . TYR A 1 88 ? 49.752 53.393 79.801 1.00 31.65 88 TYR A O 1
ATOM 1264 N N . TRP A 1 89 ? 50.004 53.140 77.561 1.00 31.48 89 TRP A N 1
ATOM 1265 C CA . TRP A 1 89 ? 49.085 54.230 77.202 1.00 31.30 89 TRP A CA 1
ATOM 1266 C C . TRP A 1 89 ? 48.063 53.785 76.169 1.00 29.87 89 TRP A C 1
ATOM 1267 O O . TRP A 1 89 ? 48.430 53.170 75.184 1.00 32.29 89 TRP A O 1
ATOM 1288 N N . CYS A 1 90 ? 46.790 54.037 76.458 1.00 28.35 90 CYS A N 1
ATOM 1289 C CA . CYS A 1 90 ? 45.719 54.118 75.464 1.00 29.06 90 CYS A CA 1
ATOM 1290 C C . CYS A 1 90 ? 45.910 55.387 74.662 1.00 32.12 90 CYS A C 1
ATOM 1291 O O . CYS A 1 90 ? 46.092 56.446 75.266 1.00 31.50 90 CYS A O 1
ATOM 1298 N N . GLY A 1 91 ? 45.849 55.314 73.329 1.00 31.49 91 GLY A N 1
ATOM 1299 C CA . GLY A 1 91 ? 45.920 56.526 72.511 1.00 31.86 91 GLY A CA 1
ATOM 1300 C C . GLY A 1 91 ? 44.901 56.548 71.382 1.00 32.81 91 GLY A C 1
ATOM 1301 O O . GLY A 1 91 ? 44.515 55.512 70.842 1.00 29.16 91 GLY A O 1
ATOM 1305 N N . VAL A 1 92 ? 44.484 57.766 71.013 1.00 33.96 92 VAL A N 1
ATOM 1306 C CA . VAL A 1 92 ? 43.717 58.014 69.788 1.00 31.57 92 VAL A CA 1
ATOM 1307 C C . VAL A 1 92 ? 44.591 58.853 68.867 1.00 34.18 92 VAL A C 1
ATOM 1308 O O . VAL A 1 92 ? 45.167 59.859 69.300 1.00 34.15 92 VAL A O 1
ATOM 1321 N N . GLU A 1 93 ? 44.733 58.426 67.604 1.00 31.94 93 GLU A N 1
ATOM 1322 C CA . GLU A 1 93 ? 45.60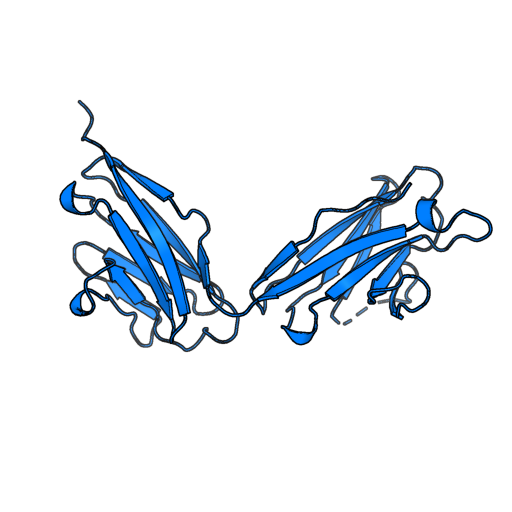5 59.126 66.661 1.00 33.13 93 GLU A CA 1
ATOM 1323 C C . GLU A 1 93 ? 44.801 60.254 66.028 1.00 35.03 93 GLU A C 1
ATOM 1324 O O . GLU A 1 93 ? 44.029 60.023 65.096 1.00 34.73 93 GLU A O 1
ATOM 1336 N N . VAL A 1 94 ? 44.973 61.469 66.538 1.00 34.76 94 VAL A N 1
ATOM 1337 C CA . VAL A 1 94 ? 44.231 62.621 66.020 1.00 33.93 94 VAL A CA 1
ATOM 1338 C C . VAL A 1 94 ? 45.133 63.835 66.185 1.00 34.24 94 VAL A C 1
ATOM 1339 O O . VAL A 1 94 ? 45.814 63.977 67.197 1.00 32.99 94 VAL A O 1
ATOM 1352 N N . GLY A 1 95 ? 45.189 64.669 65.161 1.00 35.61 95 GLY A N 1
ATOM 1353 C CA . GLY A 1 95 ? 45.991 65.859 65.266 1.00 38.55 95 GLY A CA 1
ATOM 1354 C C . GLY A 1 95 ? 45.220 67.031 65.848 1.00 33.49 95 GLY A C 1
ATOM 1355 O O . GLY A 1 95 ? 43.996 67.080 65.798 1.00 35.01 95 GLY A O 1
ATOM 1359 N N . GLY A 1 96 ? 45.959 67.994 66.391 1.00 32.73 96 GLY A N 1
ATOM 1360 C CA . GLY A 1 96 ? 45.364 69.261 66.796 1.00 33.57 96 GLY A CA 1
ATOM 1361 C C . GLY A 1 96 ? 44.472 69.204 68.012 1.00 30.44 96 GLY A C 1
ATOM 1362 O O . GLY A 1 96 ? 43.597 70.046 68.165 1.00 31.02 96 GLY A O 1
ATOM 1366 N N . VAL A 1 97 ? 44.698 68.238 68.914 1.00 30.61 97 VAL A N 1
ATOM 1367 C CA . VAL A 1 97 ? 43.928 68.083 70.139 1.00 30.48 97 VAL A CA 1
ATOM 1368 C C . VAL A 1 97 ? 44.941 67.951 71.272 1.00 34.47 97 VAL A C 1
ATOM 1369 O O . VAL A 1 97 ? 46.032 67.404 71.079 1.00 35.63 97 VAL A O 1
ATOM 1382 N N . TRP A 1 98 ? 44.577 68.439 72.452 1.00 32.17 98 TRP A N 1
ATOM 1383 C CA . TRP A 1 98 ? 45.456 68.319 73.602 1.00 35.90 98 TRP A CA 1
ATOM 1384 C C . TRP A 1 98 ? 45.763 66.847 73.888 1.00 34.79 98 TRP A C 1
ATOM 1385 O O . TRP A 1 98 ? 44.836 66.050 74.021 1.00 34.13 98 TRP A O 1
ATOM 1406 N N . SER A 1 99 ? 47.051 66.490 73.981 1.00 35.23 99 SER A N 1
ATOM 1407 C CA . SER A 1 99 ? 47.403 65.079 74.173 1.00 36.75 99 SER A CA 1
ATOM 1408 C C . SER A 1 99 ? 46.699 64.471 75.393 1.00 37.17 99 SER A C 1
ATOM 1409 O O . SER A 1 99 ? 46.299 63.295 75.368 1.00 35.82 99 SER A O 1
ATOM 1417 N N . ALA A 1 100 ? 46.463 65.262 76.446 1.00 37.73 100 ALA A N 1
ATOM 1418 C CA . ALA A 1 100 ? 45.769 64.717 77.606 1.00 40.95 100 ALA A CA 1
ATOM 1419 C C . ALA A 1 100 ? 44.330 64.329 77.302 1.00 38.22 100 ALA A C 1
ATOM 1420 O O . ALA A 1 100 ? 43.768 63.510 78.028 1.00 41.29 100 ALA A O 1
ATOM 1427 N N . ASP A 1 101 ? 43.710 64.906 76.272 1.00 36.42 101 ASP A N 1
ATOM 1428 C CA . ASP A 1 101 ? 42.338 64.559 75.943 1.00 36.45 101 ASP A CA 1
ATOM 1429 C C . ASP A 1 101 ? 42.230 63.222 75.205 1.00 36.44 101 ASP A C 1
ATOM 1430 O O . ASP A 1 101 ? 41.116 62.719 75.080 1.00 36.87 101 ASP A O 1
ATOM 1439 N N . VAL A 1 102 ? 43.318 62.690 74.650 1.00 32.36 102 VAL A N 1
ATOM 1440 C CA . VAL A 1 102 ? 43.211 61.536 73.747 1.00 32.49 102 VAL A CA 1
ATOM 1441 C C . VAL A 1 102 ? 44.164 60.425 74.165 1.00 34.55 102 VAL A C 1
ATOM 1442 O O . VAL A 1 102 ? 44.485 59.533 73.366 1.00 32.16 102 VAL A O 1
ATOM 1455 N N . THR A 1 103 ? 44.615 60.455 75.420 1.00 32.88 103 THR A N 1
ATOM 1456 C CA . THR A 1 103 ? 45.491 59.380 75.913 1.00 33.15 103 THR A CA 1
ATOM 1457 C C . THR A 1 103 ? 45.149 59.108 77.388 1.00 34.40 103 THR A C 1
ATOM 1458 O O . THR A 1 103 ? 44.522 59.922 78.077 1.00 32.11 103 THR A O 1
ATOM 1469 N N . ALA A 1 104 ? 45.554 57.936 77.873 1.00 31.47 104 ALA A N 1
ATOM 1470 C CA . ALA A 1 104 ? 45.367 57.606 79.278 1.00 32.60 104 ALA A CA 1
ATOM 1471 C C . ALA A 1 104 ? 46.407 56.548 79.616 1.00 33.22 104 ALA A C 1
ATOM 1472 O O . ALA A 1 104 ? 46.711 55.700 78.771 1.00 34.16 104 ALA A O 1
ATOM 1479 N N . SER A 1 105 ? 47.00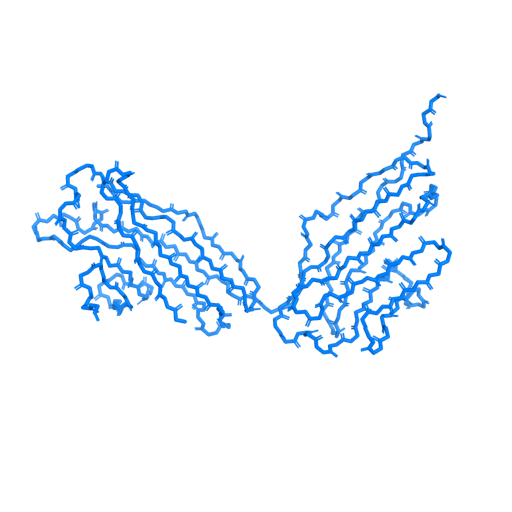5 56.622 80.814 1.00 30.46 105 SER A N 1
ATOM 1480 C CA . SER A 1 105 ? 48.048 55.672 81.152 1.00 31.70 105 SER A CA 1
ATOM 1481 C C . SER A 1 105 ? 47.571 54.688 82.219 1.00 29.67 105 SER A C 1
ATOM 1482 O O . SER A 1 105 ? 46.646 54.950 82.994 1.00 33.18 105 SER A O 1
ATOM 1490 N N . LEU A 1 106 ? 48.311 53.595 82.330 1.00 31.96 106 LEU A N 1
ATOM 1491 C CA . LEU A 1 106 ? 48.183 52.751 83.514 1.00 35.32 106 LEU A CA 1
ATOM 1492 C C . LEU A 1 106 ? 49.457 51.945 83.627 1.00 31.96 106 LEU A C 1
ATOM 1493 O O . LEU A 1 106 ? 50.194 51.757 82.659 1.00 30.16 106 LEU A O 1
ATOM 1509 N N . HIS A 1 107 ? 49.703 51.463 84.834 1.00 32.93 107 HIS A N 1
ATOM 1510 C CA . HIS A 1 107 ? 50.898 50.700 85.108 1.00 32.29 107 HIS A CA 1
ATOM 1511 C C . HIS A 1 107 ? 50.492 49.244 85.238 1.00 31.19 107 HIS A C 1
ATOM 1512 O O . HIS A 1 107 ? 49.477 48.941 85.849 1.00 30.84 107 HIS A O 1
ATOM 1526 N N . ILE A 1 108 ? 51.293 48.358 84.661 1.00 31.38 108 ILE A N 1
ATOM 1527 C CA . ILE A 1 108 ? 51.086 46.913 84.758 1.00 31.83 108 ILE A CA 1
ATOM 1528 C C . ILE A 1 108 ? 52.304 46.327 85.470 1.00 31.11 108 ILE A C 1
ATOM 1529 O O . ILE A 1 108 ? 53.437 46.512 85.022 1.00 31.90 108 ILE A O 1
ATOM 1545 N N . ASN A 1 109 ? 52.069 45.653 86.590 1.00 31.45 109 ASN A N 1
ATOM 1546 C CA . ASN A 1 109 ? 53.143 45.025 87.364 1.00 32.66 109 ASN A CA 1
ATOM 1547 C C . ASN A 1 109 ? 52.966 43.528 87.224 1.00 31.74 109 ASN A C 1
ATOM 1548 O O . ASN A 1 109 ? 51.960 42.981 87.679 1.00 35.39 109 ASN A O 1
ATOM 1559 N N . VAL A 1 110 ? 53.917 42.870 86.568 1.00 32.20 110 VAL A N 1
ATOM 1560 C CA . VAL A 1 110 ? 53.833 41.441 86.320 1.00 31.39 110 VAL A CA 1
ATOM 1561 C C . VAL A 1 110 ? 54.674 40.757 87.387 1.00 34.96 110 VAL A C 1
ATOM 1562 O O . VAL A 1 110 ? 55.884 40.966 87.455 1.00 36.45 110 VAL A O 1
ATOM 1575 N N . ILE A 1 111 ? 54.038 39.932 88.201 1.00 34.52 111 ILE A N 1
ATOM 1576 C CA . ILE A 1 111 ? 54.670 39.459 89.426 1.00 35.16 111 ILE A CA 1
ATOM 1577 C C . ILE A 1 111 ? 54.928 37.963 89.364 1.00 33.86 111 ILE A C 1
ATOM 1578 O O . ILE A 1 111 ? 54.176 37.179 88.771 1.00 34.08 111 ILE A O 1
ATOM 1594 N N . GLN A 1 112 ? 55.965 37.556 90.082 1.00 33.10 112 GLN A N 1
ATOM 1595 C CA . GLN A 1 112 ? 56.293 36.147 90.242 1.00 34.46 112 GLN A CA 1
ATOM 1596 C C . GLN A 1 112 ? 55.992 35.721 91.668 1.00 35.67 112 GLN A C 1
ATOM 1597 O O . GLN A 1 112 ? 56.410 36.393 92.615 1.00 36.75 112 GLN A O 1
ATOM 1611 N N . GLY A 1 113 ? 55.270 34.627 91.800 1.00 32.72 113 GLY A N 1
ATOM 1612 C CA . GLY A 1 113 ? 54.894 34.064 93.070 1.00 36.67 113 GLY A CA 1
ATOM 1613 C C . GLY A 1 113 ? 53.480 33.562 93.069 1.00 33.23 113 GLY A C 1
ATOM 1614 O O . GLY A 1 113 ? 52.996 32.996 92.071 1.00 31.52 113 GLY A O 1
ATOM 1618 N N . LEU A 1 114 ? 52.795 33.755 94.211 1.00 33.14 114 LEU A N 1
ATOM 1619 C CA . LEU A 1 114 ? 51.491 33.163 94.440 1.00 31.97 114 LEU A CA 1
ATOM 1620 C C . LEU A 1 114 ? 50.521 34.238 94.877 1.00 33.48 114 LEU A C 1
ATOM 1621 O O . LEU A 1 114 ? 50.928 35.266 95.445 1.00 35.80 114 LEU A O 1
ATOM 1637 N N . SER A 1 115 ? 49.243 34.008 94.605 1.00 32.76 115 SER A N 1
ATOM 1638 C CA . SER A 1 115 ? 48.181 34.871 95.143 1.00 31.57 115 SER A CA 1
ATOM 1639 C C . SER A 1 115 ? 46.975 34.019 95.475 1.00 34.82 115 SER A C 1
ATOM 1640 O O . SER A 1 115 ? 46.919 32.827 95.170 1.00 38.93 115 SER A O 1
ATOM 1648 N N . VAL A 1 116 ? 45.979 34.612 96.100 1.00 34.48 116 VAL A N 1
ATOM 1649 C CA . VAL A 1 116 ? 44.812 33.832 96.474 1.00 35.85 116 VAL A CA 1
ATOM 1650 C C . VAL A 1 116 ? 43.573 34.605 96.106 1.00 41.63 116 VAL A C 1
ATOM 1651 O O . VAL A 1 116 ? 43.541 35.835 96.230 1.00 40.18 116 VAL A O 1
ATOM 1664 N N . VAL A 1 117 ? 42.574 33.879 95.588 1.00 43.44 117 VAL A N 1
ATOM 1665 C CA . VAL A 1 117 ? 41.331 34.519 95.184 1.00 46.57 117 VAL A CA 1
ATOM 1666 C C . VAL A 1 117 ? 40.698 35.209 96.384 1.00 49.07 117 VAL A C 1
ATOM 1667 O O . VAL A 1 117 ? 40.490 36.426 96.388 1.00 47.74 117 VAL A O 1
ATOM 1680 N N . ASN A 1 118 ? 40.442 34.450 97.450 1.00 44.86 118 ASN A N 1
ATOM 1681 C CA . ASN A 1 118 ? 39.894 35.031 98.670 1.00 47.70 118 ASN A CA 1
ATOM 1682 C C . ASN A 1 118 ? 40.798 34.644 99.829 1.00 38.83 118 ASN A C 1
ATOM 1683 O O . ASN A 1 118 ? 40.898 33.458 100.157 1.00 40.04 118 ASN A O 1
ATOM 1694 N N . SER A 1 119 ? 41.438 35.624 100.464 1.00 38.92 119 SER A N 1
ATOM 1695 C CA . SER A 1 119 ? 42.374 35.290 101.550 1.00 36.78 119 SER A CA 1
ATOM 1696 C C . SER A 1 119 ? 41.697 35.114 102.911 1.00 36.83 119 SER A C 1
ATOM 1697 O O . SER A 1 119 ? 42.379 34.835 103.906 1.00 34.57 119 SER A O 1
ATOM 1705 N N . MET A 1 120 ? 40.383 35.302 102.994 1.00 36.10 120 MET A N 1
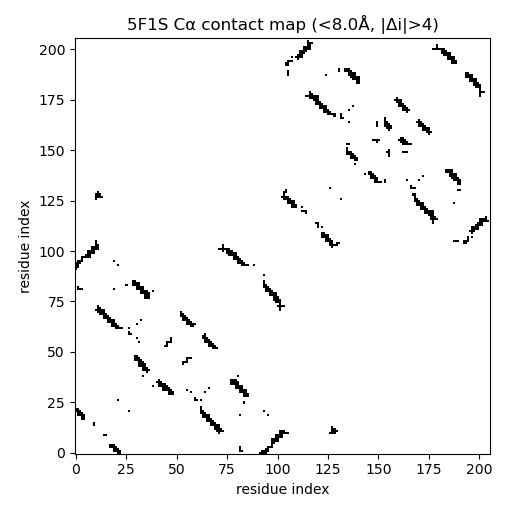ATOM 1706 C CA . MET A 1 120 ? 39.588 34.963 104.168 1.00 36.66 120 MET A CA 1
ATOM 1707 C C . MET A 1 120 ? 38.475 34.046 103.701 1.00 40.39 120 MET A C 1
ATOM 1708 O O . MET A 1 120 ? 37.631 34.464 102.903 1.00 42.54 120 MET A O 1
ATOM 1722 N N . VAL A 1 121 ? 38.452 32.820 104.195 1.00 34.53 121 VAL A N 1
ATOM 1723 C CA . VAL A 1 121 ? 37.433 31.837 103.815 1.00 32.98 121 VAL A CA 1
ATOM 1724 C C . VAL A 1 121 ? 36.732 31.391 105.096 1.00 34.05 121 VAL A C 1
ATOM 1725 O O . VAL A 1 121 ? 37.392 31.006 106.064 1.00 35.48 121 VAL A O 1
ATOM 1738 N N . SER A 1 122 ? 35.394 31.438 105.117 1.00 35.22 122 SER A N 1
ATOM 1739 C CA . SER A 1 122 ? 34.680 31.004 106.301 1.00 31.90 122 SER A CA 1
ATOM 1740 C C . SER A 1 122 ? 33.652 29.934 105.942 1.00 36.48 122 SER A C 1
ATOM 1741 O O . SER A 1 122 ? 33.137 29.872 104.820 1.00 36.57 122 SER A O 1
ATOM 1749 N N . GLY A 1 123 ? 33.376 29.089 106.923 1.00 34.69 123 GLY A N 1
ATOM 1750 C CA . GLY A 1 123 ? 32.345 28.076 106.771 1.00 38.95 123 GLY A CA 1
ATOM 1751 C C . GLY A 1 123 ? 31.954 27.498 108.115 1.00 37.10 123 GLY A C 1
ATOM 1752 O O . GLY A 1 123 ? 32.729 27.506 109.075 1.00 35.49 123 GLY A O 1
ATOM 1756 N N . GLU A 1 124 ? 30.740 26.971 108.160 1.00 36.43 124 GLU A N 1
ATOM 1757 C CA . GLU A 1 124 ? 30.241 26.335 109.363 1.00 39.46 124 GLU A CA 1
ATOM 1758 C C . GLU A 1 124 ? 30.992 25.050 109.628 1.00 41.98 124 GLU A C 1
ATOM 1759 O O . GLU A 1 124 ? 31.351 24.323 108.698 1.00 40.57 124 GLU A O 1
ATOM 1771 N N . GLU A 1 125 ? 31.215 24.770 110.903 1.00 38.78 125 GLU A N 1
ATOM 1772 C CA . GLU A 1 125 ? 31.741 23.483 111.312 1.00 40.99 125 GLU A CA 1
ATOM 1773 C C . GLU A 1 125 ? 30.941 22.361 110.656 1.00 43.44 125 GLU A C 1
ATOM 1774 O O . GLU A 1 125 ? 29.711 22.422 110.557 1.00 41.22 125 GLU A O 1
ATOM 1786 N N . GLY A 1 126 ? 31.663 21.365 110.153 1.00 41.90 126 GLY A N 1
ATOM 1787 C CA . GLY A 1 126 ? 31.063 20.232 109.485 1.00 45.86 126 GLY A CA 1
ATOM 1788 C C . GLY A 1 126 ? 30.803 20.397 108.004 1.00 49.30 126 GLY A C 1
ATOM 1789 O O . GLY A 1 126 ? 30.369 19.431 107.357 1.00 46.66 126 GLY A O 1
ATOM 1793 N N . THR A 1 127 ? 31.063 21.564 107.436 1.00 42.89 127 THR A N 1
ATOM 1794 C CA . THR A 1 127 ? 30.890 21.779 106.015 1.00 43.80 127 THR A CA 1
ATOM 1795 C C . THR A 1 127 ? 32.251 21.863 105.328 1.00 44.35 127 THR A C 1
ATOM 1796 O O . THR A 1 127 ? 33.297 21.799 105.977 1.00 42.51 127 THR A O 1
ATOM 1807 N N . SER A 1 128 ? 32.216 21.963 103.992 1.00 44.51 128 SER A N 1
ATOM 1808 C CA . SER A 1 128 ? 33.427 21.973 103.180 1.00 44.85 128 SER A CA 1
ATOM 1809 C C . SER A 1 128 ? 33.658 23.361 102.627 1.00 41.33 128 SER A C 1
ATOM 1810 O O . SER A 1 128 ? 32.709 24.059 102.274 1.00 41.34 128 SER A O 1
ATOM 1818 N N . VAL A 1 129 ? 34.936 23.729 102.494 1.00 39.83 129 VAL A N 1
ATOM 1819 C CA . VAL A 1 129 ? 35.304 24.961 101.809 1.00 38.91 129 VAL A CA 1
ATOM 1820 C C . VAL A 1 129 ? 36.495 24.677 100.913 1.00 37.68 129 VAL A C 1
ATOM 1821 O O . VAL A 1 129 ? 37.236 23.711 101.113 1.00 39.32 129 VAL A O 1
ATOM 1834 N N . THR A 1 130 ? 36.663 25.536 99.915 1.00 38.11 130 THR A N 1
ATOM 1835 C CA . THR A 1 130 ? 37.770 25.442 98.975 1.00 37.02 130 THR A CA 1
ATOM 1836 C C . THR A 1 130 ? 38.516 26.762 98.918 1.00 36.41 130 THR A C 1
ATOM 1837 O O . THR A 1 130 ? 37.920 27.833 98.950 1.00 38.95 130 THR A O 1
ATOM 1848 N N . VAL A 1 131 ? 39.828 26.649 98.890 1.00 34.33 131 VAL A N 1
ATOM 1849 C CA . VAL A 1 131 ? 40.757 27.758 98.746 1.00 32.16 131 VAL A CA 1
ATOM 1850 C C . VAL A 1 131 ? 41.374 27.619 97.369 1.00 37.23 131 VAL A C 1
ATOM 1851 O O . VAL A 1 131 ? 41.832 26.527 97.010 1.00 36.03 131 VAL A O 1
ATOM 1864 N N . GLN A 1 132 ? 41.410 28.701 96.609 1.00 35.15 132 GLN A N 1
ATOM 1865 C CA . GLN A 1 132 ? 41.998 28.648 95.277 1.00 38.75 132 GLN A CA 1
ATOM 1866 C C . GLN A 1 132 ? 43.290 29.449 95.280 1.00 38.99 132 GLN A C 1
ATOM 1867 O O . GLN A 1 132 ? 43.273 30.684 95.360 1.00 36.70 132 GLN A O 1
ATOM 1881 N N . CYS A 1 133 ? 44.406 28.739 95.233 1.00 33.97 133 CYS A N 1
ATOM 1882 C CA . CYS A 1 133 ? 45.720 29.342 95.233 1.00 33.53 133 CYS A CA 1
ATOM 1883 C C . CYS A 1 133 ? 46.204 29.481 93.798 1.00 36.42 133 CYS A C 1
ATOM 1884 O O . CYS A 1 133 ? 46.299 28.485 93.073 1.00 38.17 133 CYS A O 1
ATOM 1891 N N . LEU A 1 134 ? 46.548 30.686 93.407 1.00 33.26 134 LEU A N 1
ATOM 1892 C CA . LEU A 1 134 ? 47.029 30.971 92.067 1.00 35.48 134 LEU A CA 1
ATOM 1893 C C . LEU A 1 134 ? 48.541 31.088 92.062 1.00 33.87 134 LEU A C 1
ATOM 1894 O O . LEU A 1 134 ? 49.146 31.502 93.049 1.00 32.44 134 LEU A O 1
ATOM 1910 N N . TYR A 1 135 ? 49.169 30.717 90.944 1.00 32.57 135 TYR A N 1
ATOM 1911 C CA . TYR A 1 135 ? 50.613 30.856 90.894 1.00 32.15 135 TYR A CA 1
ATOM 1912 C C . TYR A 1 135 ? 51.101 31.211 89.501 1.00 31.94 135 TYR A C 1
ATOM 1913 O O . TYR A 1 135 ? 50.428 30.955 88.509 1.00 31.73 135 TYR A O 1
ATOM 1931 N N . SER A 1 136 ? 52.255 31.872 89.456 1.00 31.58 136 SER A N 1
ATOM 1932 C CA . SER A 1 136 ? 52.847 32.346 88.217 1.00 31.76 136 SER A CA 1
ATOM 1933 C C . SER A 1 136 ? 53.608 31.218 87.519 1.00 32.47 136 SER A C 1
ATOM 1934 O O . SER A 1 136 ? 53.872 30.143 88.095 1.00 34.11 136 SER A O 1
ATOM 1942 N N . GLN A 1 137 ? 54.000 31.503 86.275 1.00 32.62 137 GLN A N 1
ATOM 1943 C CA . GLN A 1 137 ? 54.386 30.427 85.350 1.00 35.75 137 GLN A CA 1
ATOM 1944 C C . GLN A 1 137 ? 55.581 29.644 85.845 1.00 35.71 137 GLN A C 1
ATOM 1945 O O . GLN A 1 137 ? 55.712 28.453 85.535 1.00 37.10 137 GLN A O 1
ATOM 1959 N N . GLY A 1 138 ? 56.454 30.278 86.605 1.00 34.21 138 GLY A N 1
ATOM 1960 C CA . GLY A 1 138 ? 57.651 29.602 87.039 1.00 40.36 138 GLY A CA 1
ATOM 1961 C C . GLY A 1 138 ? 57.429 28.541 88.083 1.00 40.99 138 GLY A C 1
ATOM 1962 O O . GLY A 1 138 ? 58.398 27.853 88.434 1.00 40.53 138 GLY A O 1
ATOM 1966 N N . TYR A 1 139 ? 56.214 28.420 88.631 1.00 39.02 139 TYR A N 1
ATOM 1967 C CA . TYR A 1 139 ? 55.927 27.425 89.655 1.00 38.96 139 TYR A CA 1
ATOM 1968 C C . TYR A 1 139 ? 55.165 26.220 89.127 1.00 38.36 139 TYR A C 1
ATOM 1969 O O . TYR A 1 139 ? 54.728 25.369 89.912 1.00 38.26 139 TYR A O 1
ATOM 1987 N N . ARG A 1 140 ? 55.001 26.112 87.811 1.00 39.85 140 ARG A N 1
ATOM 1988 C CA . ARG A 1 140 ? 54.185 25.027 87.270 1.00 42.67 140 ARG A CA 1
ATOM 1989 C C . ARG A 1 140 ? 54.684 23.652 87.715 1.00 47.35 140 ARG A C 1
ATOM 1990 O O . ARG A 1 140 ? 53.877 22.761 88.021 1.00 49.55 140 ARG A O 1
ATOM 2011 N N . GLN A 1 141 ? 55.991 23.454 87.739 1.00 47.92 141 GLN A N 1
ATOM 2012 C CA . GLN A 1 141 ? 56.561 22.143 88.046 1.00 49.31 141 GLN A CA 1
ATOM 2013 C C . GLN A 1 141 ? 56.917 21.956 89.511 1.00 48.83 141 GLN A C 1
ATOM 2014 O O . GLN A 1 141 ? 57.450 20.901 89.859 1.00 51.20 141 GLN A O 1
ATOM 2028 N N . HIS A 1 142 ? 56.708 22.954 90.365 1.00 43.16 142 HIS A N 1
ATOM 2029 C CA . HIS A 1 142 ? 56.994 22.813 91.779 1.00 42.29 142 HIS A CA 1
ATOM 2030 C C . HIS A 1 142 ? 55.905 21.995 92.473 1.00 40.16 142 HIS A C 1
ATOM 2031 O O . HIS A 1 142 ? 54.721 22.058 92.131 1.00 40.57 142 HIS A O 1
ATOM 2045 N N . GLU A 1 143 ? 56.303 21.228 93.481 1.00 40.09 143 GLU A N 1
ATOM 2046 C CA . GLU A 1 143 ? 55.294 20.660 94.343 1.00 40.80 143 GLU A CA 1
ATOM 2047 C C . GLU A 1 143 ? 54.586 21.825 95.035 1.00 41.11 143 GLU A C 1
ATOM 2048 O O . GLU A 1 143 ? 55.211 22.840 95.358 1.00 38.99 143 GLU A O 1
ATOM 2060 N N . LYS A 1 144 ? 53.284 21.691 95.214 1.00 39.77 144 LYS A N 1
ATOM 2061 C CA . LYS A 1 144 ? 52.488 22.706 95.900 1.00 37.31 144 LYS A CA 1
ATOM 2062 C C . LYS A 1 144 ? 52.199 22.244 97.322 1.00 39.34 144 LYS A C 1
ATOM 2063 O O . LYS A 1 144 ? 52.045 21.045 97.569 1.00 40.31 144 LYS A O 1
ATOM 2082 N N . ARG A 1 145 ? 52.074 23.195 98.259 1.00 34.77 145 ARG A N 1
ATOM 2083 C CA . ARG A 1 145 ? 51.821 22.798 99.638 1.00 36.16 145 ARG A CA 1
ATOM 2084 C C . ARG A 1 145 ? 50.798 23.694 100.324 1.00 38.97 145 ARG A C 1
ATOM 2085 O O . ARG A 1 145 ? 50.576 24.846 99.943 1.00 34.20 145 ARG A O 1
ATOM 2106 N N . TRP A 1 146 ? 50.123 23.087 101.291 1.00 36.60 146 TRP A N 1
ATOM 2107 C CA . TRP A 1 146 ? 49.169 23.740 102.179 1.00 33.56 146 TRP A CA 1
ATOM 2108 C C . TRP A 1 146 ? 49.649 23.493 103.602 1.00 39.58 146 TRP A C 1
ATOM 2109 O O . TRP A 1 146 ? 49.812 22.332 104.003 1.00 39.74 146 TRP A O 1
ATOM 2130 N N . CYS A 1 147 ? 49.958 24.569 104.332 1.00 33.28 147 CYS A N 1
ATOM 2131 C CA . CYS A 1 147 ? 50.595 24.488 105.628 1.00 36.07 147 CYS A CA 1
ATOM 2132 C C . CYS A 1 147 ? 49.829 25.336 106.634 1.00 35.91 147 CYS A C 1
ATOM 2133 O O . CYS A 1 147 ? 49.323 26.421 106.306 1.00 34.48 147 CYS A O 1
ATOM 2140 N N . ARG A 1 148 ? 49.794 24.870 107.874 1.00 34.81 148 ARG A N 1
ATOM 2141 C CA . ARG A 1 148 ? 49.256 25.700 108.951 1.00 35.61 148 ARG A CA 1
ATOM 2142 C C . ARG A 1 148 ? 50.365 26.621 109.450 1.00 33.91 148 ARG A C 1
ATOM 2143 O O . ARG A 1 148 ? 51.483 26.178 109.700 1.00 36.72 148 ARG A O 1
ATOM 2164 N N . SER A 1 149 ? 50.059 27.918 109.598 1.00 31.55 149 SER A N 1
ATOM 2165 C CA . SER A 1 149 ? 51.041 28.878 110.044 1.00 32.87 149 SER A CA 1
ATOM 2166 C C . SER A 1 149 ? 51.616 28.497 111.412 1.00 37.71 149 SER A C 1
ATOM 2167 O O . SER A 1 149 ? 50.897 28.139 112.344 1.00 33.15 149 SER A O 1
ATOM 2175 N N . GLY A 1 150 ? 52.921 28.654 111.542 1.00 36.10 150 GLY A N 1
ATOM 2176 C CA . GLY A 1 150 ? 53.574 28.362 112.787 1.00 38.16 150 GLY A CA 1
ATOM 2177 C C . GLY A 1 150 ? 54.013 26.927 112.948 1.00 42.89 150 GLY A C 1
ATOM 2178 O O . GLY A 1 150 ? 54.715 26.622 113.931 1.00 43.46 150 GLY A O 1
ATOM 2182 N N . ASP A 1 151 ? 53.638 26.036 112.032 1.00 44.40 151 ASP A N 1
ATOM 2183 C CA . ASP A 1 151 ? 53.923 24.596 112.173 1.00 44.19 151 ASP A CA 1
ATOM 2184 C C . ASP A 1 151 ? 54.535 24.067 110.878 1.00 46.89 151 ASP A C 1
ATOM 2185 O O . ASP A 1 151 ? 53.830 23.621 109.961 1.00 44.09 151 ASP A O 1
ATOM 2194 N N . TRP A 1 152 ? 55.872 24.105 110.842 1.00 56.08 152 TRP A N 1
ATOM 2195 C CA . TRP A 1 152 ? 56.644 23.568 109.718 1.00 60.38 152 TRP A CA 1
ATOM 2196 C C . TRP A 1 152 ? 56.241 22.149 109.358 1.00 51.06 152 TRP A C 1
ATOM 2197 O O . TRP A 1 152 ? 56.180 21.784 108.179 1.00 54.49 152 TRP A O 1
ATOM 2218 N N . SER A 1 153 ? 55.991 21.321 110.347 1.00 50.40 153 SER A N 1
ATOM 2219 C CA . SER A 1 153 ? 55.747 19.914 110.053 1.00 49.73 153 SER A CA 1
ATOM 2220 C C . SER A 1 153 ? 54.354 19.662 109.512 1.00 49.40 153 SER A C 1
ATOM 2221 O O . SER A 1 153 ? 53.996 18.508 109.273 1.00 52.30 153 SER A O 1
ATOM 2229 N N . SER A 1 154 ? 53.547 20.698 109.305 1.00 49.39 154 SER A N 1
ATOM 2230 C CA . SER A 1 154 ? 52.154 20.464 108.975 1.00 45.28 154 SER A CA 1
ATOM 2231 C C . SER A 1 154 ? 51.890 20.437 107.482 1.00 42.63 154 SER A C 1
ATOM 2232 O O . SER A 1 154 ? 50.752 20.164 107.096 1.00 44.78 154 SER A O 1
ATOM 2240 N N . CYS A 1 155 ? 52.885 20.711 106.634 1.00 45.11 155 CYS A N 1
ATOM 2241 C CA . CYS A 1 155 ? 52.613 20.853 105.205 1.00 44.73 155 CYS A CA 1
ATOM 2242 C C . CYS A 1 155 ? 52.056 19.573 104.592 1.00 42.84 155 CYS A C 1
ATOM 2243 O O . CYS A 1 155 ? 52.536 18.464 104.844 1.00 43.82 155 CYS A O 1
ATOM 2250 N N . LEU A 1 156 ? 51.030 19.746 103.779 1.00 38.24 156 LEU A N 1
ATOM 2251 C CA . LEU A 1 156 ? 50.501 18.724 102.901 1.00 40.69 156 LEU A CA 1
ATOM 2252 C C . LEU A 1 156 ? 50.924 19.060 101.475 1.00 44.19 156 LEU A C 1
ATOM 2253 O O . LEU A 1 156 ? 50.685 20.179 101.003 1.00 38.01 156 LEU A O 1
ATOM 2269 N N . VAL A 1 157 ? 51.556 18.103 100.786 1.00 40.02 157 VAL A N 1
ATOM 2270 C CA . VAL A 1 157 ? 52.291 18.409 99.565 1.00 41.18 157 VAL A CA 1
ATOM 2271 C C . VAL A 1 157 ? 51.756 17.546 98.425 1.00 45.57 157 VAL A C 1
ATOM 2272 O O . VAL A 1 157 ? 51.419 16.370 98.619 1.00 43.74 157 VAL A O 1
ATOM 2285 N N . THR A 1 158 ? 51.641 18.143 97.240 1.00 40.55 158 THR A N 1
ATOM 2286 C CA . THR A 1 158 ? 51.137 17.429 96.089 1.00 44.49 158 THR A CA 1
ATOM 2287 C C . THR A 1 158 ? 52.192 16.452 95.577 1.00 42.91 158 THR A C 1
ATOM 2288 O O . THR A 1 158 ? 53.398 16.662 95.740 1.00 44.55 158 THR A O 1
ATOM 2299 N N . ASP A 1 159 ? 51.714 15.430 94.880 1.00 44.74 159 ASP A N 1
ATOM 2300 C CA . ASP A 1 159 ? 52.585 14.420 94.307 1.00 46.60 159 ASP A CA 1
ATOM 2301 C C . ASP A 1 159 ? 52.932 14.806 92.879 1.00 49.14 159 ASP A C 1
ATOM 2302 O O . ASP A 1 159 ? 52.556 15.867 92.386 1.00 47.94 159 ASP A O 1
ATOM 2311 N N . GLY A 1 160 ? 53.649 13.916 92.186 1.00 48.03 160 GLY A N 1
ATOM 2312 C CA . GLY A 1 160 ? 54.039 14.212 90.821 1.00 49.45 160 GLY A CA 1
ATOM 2313 C C . GLY A 1 160 ? 52.879 14.450 89.882 1.00 49.00 160 GLY A C 1
ATOM 2314 O O . GLY A 1 160 ? 53.068 15.062 88.827 1.00 56.04 160 GLY A O 1
ATOM 2318 N N . GLU A 1 161 ? 51.692 13.957 90.208 1.00 50.33 161 GLU A N 1
ATOM 2319 C CA . GLU A 1 161 ? 50.519 14.225 89.395 1.00 52.42 161 GLU A CA 1
ATOM 2320 C C . GLU A 1 161 ? 49.742 15.468 89.844 1.00 48.69 161 GLU A C 1
ATOM 2321 O O . GLU A 1 161 ? 48.656 15.716 89.317 1.00 49.27 161 GLU A O 1
ATOM 2333 N N . GLY A 1 162 ? 50.259 16.230 90.804 1.00 49.15 162 GLY A N 1
ATOM 2334 C CA . GLY A 1 162 ? 49.556 17.412 91.278 1.00 48.19 162 GLY A CA 1
ATOM 2335 C C . GLY A 1 162 ? 48.448 17.140 92.278 1.00 48.87 162 GLY A C 1
ATOM 2336 O O . GLY A 1 162 ? 47.510 17.942 92.390 1.00 45.41 162 GLY A O 1
ATOM 2340 N N . ARG A 1 163 ? 48.530 16.038 93.027 1.00 45.37 163 ARG A N 1
ATOM 2341 C CA . ARG A 1 163 ? 47.414 15.583 93.846 1.00 43.59 163 ARG A CA 1
ATOM 2342 C C . ARG A 1 163 ? 47.864 15.272 95.258 1.00 43.05 163 ARG A C 1
ATOM 2343 O O . ARG A 1 163 ? 48.984 14.797 95.484 1.00 44.76 163 ARG A O 1
ATOM 2364 N N . TYR A 1 164 ? 46.985 15.576 96.212 1.00 41.82 164 TYR A N 1
ATOM 2365 C CA . TYR A 1 164 ? 47.134 15.161 97.597 1.00 44.23 164 TYR A CA 1
ATOM 2366 C C . TYR A 1 164 ? 45.737 14.884 98.098 1.00 44.14 164 TYR A C 1
ATOM 2367 O O . TYR A 1 164 ? 44.804 15.640 97.808 1.00 42.36 164 TYR A O 1
ATOM 2385 N N . GLU A 1 165 ? 45.573 13.792 98.832 1.00 44.69 165 GLU A N 1
ATOM 2386 C CA . GLU A 1 165 ? 44.258 13.534 99.397 1.00 44.84 165 GLU A CA 1
ATOM 2387 C C . GLU A 1 165 ? 44.409 12.691 100.652 1.00 48.76 165 GLU A C 1
ATOM 2388 O O . GLU A 1 165 ? 45.148 11.703 100.649 1.00 48.13 165 GLU A O 1
ATOM 2400 N N . ASP A 1 166 ? 43.757 13.129 101.725 1.00 47.12 166 ASP A N 1
ATOM 2401 C CA . ASP A 1 166 ? 43.568 12.315 102.925 1.00 47.13 166 ASP A CA 1
ATOM 2402 C C . ASP A 1 166 ? 42.122 12.509 103.374 1.00 46.64 166 ASP A C 1
ATOM 2403 O O . ASP A 1 166 ? 41.264 12.959 102.611 1.00 45.40 166 ASP A O 1
ATOM 2412 N N . GLN A 1 167 ? 41.811 12.106 104.608 1.00 49.40 167 GLN A N 1
ATOM 2413 C CA . GLN A 1 167 ? 40.421 12.127 105.055 1.00 52.91 167 GLN A CA 1
ATOM 2414 C C . GLN A 1 167 ? 39.874 13.544 105.141 1.00 50.61 167 GLN A C 1
ATOM 2415 O O . GLN A 1 167 ? 38.668 13.757 104.979 1.00 53.37 167 GLN A O 1
ATOM 2429 N N . ALA A 1 168 ? 40.743 14.508 105.390 1.00 48.15 168 ALA A N 1
ATOM 2430 C CA . ALA A 1 168 ? 40.338 15.874 105.707 1.00 50.11 168 ALA A CA 1
ATOM 2431 C C . ALA A 1 168 ? 40.539 16.872 104.574 1.00 46.08 168 ALA A C 1
ATOM 2432 O O . ALA A 1 168 ? 39.819 17.880 104.511 1.00 44.77 168 ALA A O 1
ATOM 2439 N N . VAL A 1 169 ? 41.507 16.633 103.696 1.00 44.58 169 VAL A N 1
ATOM 2440 C CA . VAL A 1 169 ? 41.975 17.659 102.770 1.00 44.26 169 VAL A CA 1
ATOM 2441 C C . VAL A 1 169 ? 42.261 17.022 101.422 1.00 46.39 169 VAL A C 1
ATOM 2442 O O . VAL A 1 169 ? 42.868 15.949 101.358 1.00 45.54 169 VAL A O 1
ATOM 2455 N N . GLU A 1 170 ? 41.843 17.694 100.350 1.00 42.03 170 GLU A N 1
ATOM 2456 C CA . GLU A 1 170 ? 42.278 17.354 99.002 1.00 45.16 170 GLU A CA 1
ATOM 2457 C C . GLU A 1 170 ? 42.949 18.569 98.359 1.00 46.02 170 GLU A C 1
ATOM 2458 O O . GLU A 1 170 ? 42.471 19.705 98.488 1.00 42.53 170 GLU A O 1
ATOM 2470 N N . ILE A 1 171 ? 44.078 18.334 97.698 1.00 41.26 171 ILE A N 1
ATOM 2471 C CA . ILE A 1 171 ? 44.708 19.358 96.878 1.00 39.68 171 ILE A CA 1
ATOM 2472 C C . ILE A 1 171 ? 44.721 18.868 95.443 1.00 46.85 171 ILE A C 1
ATOM 2473 O O . ILE A 1 171 ? 45.095 17.713 95.184 1.00 41.65 171 ILE A O 1
ATOM 2489 N N . ARG A 1 172 ? 44.323 19.749 94.521 1.00 40.98 172 ARG A N 1
ATOM 2490 C CA . ARG A 1 172 ? 44.332 19.469 93.094 1.00 45.19 172 ARG A CA 1
ATOM 2491 C C . ARG A 1 172 ? 45.006 20.635 92.385 1.00 42.10 172 ARG A C 1
ATOM 2492 O O . ARG A 1 172 ? 44.462 21.749 92.340 1.00 40.81 172 ARG A O 1
ATOM 2513 N N . ASP A 1 173 ? 46.172 20.364 91.822 1.00 40.21 173 ASP A N 1
ATOM 2514 C CA . ASP A 1 173 ? 46.942 21.317 91.032 1.00 38.55 173 ASP A CA 1
ATOM 2515 C C . ASP A 1 173 ? 46.610 21.116 89.565 1.00 43.88 173 ASP A C 1
ATOM 2516 O O . ASP A 1 173 ? 46.731 19.997 89.063 1.00 44.38 173 ASP A O 1
ATOM 2525 N N . ASP A 1 174 ? 46.132 22.167 88.893 1.00 41.60 174 ASP A N 1
ATOM 2526 C CA . ASP A 1 174 ? 45.822 22.043 87.478 1.00 42.96 174 ASP A CA 1
ATOM 2527 C C . ASP A 1 174 ? 47.067 22.097 86.605 1.00 44.96 174 ASP A C 1
ATOM 2528 O O . ASP A 1 174 ? 46.938 22.042 85.375 1.00 49.52 174 ASP A O 1
ATOM 2537 N N . LEU A 1 175 ? 48.256 22.188 87.202 1.00 43.50 175 LEU A N 1
ATOM 2538 C CA . LEU A 1 175 ? 49.546 22.087 86.539 1.00 47.35 175 LEU A CA 1
ATOM 2539 C C . LEU A 1 175 ? 49.856 23.268 85.639 1.00 45.05 175 LEU A C 1
ATOM 2540 O O . LEU A 1 175 ? 50.916 23.281 85.018 1.00 43.80 175 LEU A O 1
ATOM 2556 N N . THR A 1 176 ? 48.997 24.259 85.574 1.00 43.12 176 THR A N 1
ATOM 2557 C CA . THR A 1 176 ? 49.277 25.399 84.715 1.00 41.36 176 THR A CA 1
ATOM 2558 C C . THR A 1 176 ? 49.163 26.752 85.417 1.00 39.96 176 THR A C 1
ATOM 2559 O O . THR A 1 176 ? 50.010 27.620 85.177 1.00 37.93 176 THR A O 1
ATOM 2570 N N . LYS A 1 177 ? 48.182 26.927 86.325 1.00 38.03 177 LYS A N 1
ATOM 2571 C CA . LYS A 1 177 ? 47.838 28.264 86.841 1.00 38.72 177 LYS A CA 1
ATOM 2572 C C . LYS A 1 177 ? 47.436 28.293 88.309 1.00 35.34 177 LYS A C 1
ATOM 2573 O O . LYS A 1 177 ? 47.502 29.363 88.907 1.00 33.67 177 LYS A O 1
ATOM 2592 N N . ALA A 1 178 ? 46.896 27.211 88.874 1.00 36.30 178 ALA A N 1
ATOM 2593 C CA . ALA A 1 178 ? 46.212 27.294 90.151 1.00 36.31 178 ALA A CA 1
ATOM 2594 C C . ALA A 1 178 ? 46.164 25.922 90.765 1.00 37.37 178 ALA A C 1
ATOM 2595 O O . ALA A 1 178 ? 46.127 24.913 90.051 1.00 35.12 178 ALA A O 1
ATOM 2602 N N . PHE A 1 179 ? 46.149 25.888 92.099 1.00 34.03 179 PHE A N 1
ATOM 2603 C CA . PHE A 1 179 ? 45.812 24.653 92.793 1.00 37.07 179 PHE A CA 1
ATOM 2604 C C . PHE A 1 179 ? 44.751 24.955 93.824 1.00 37.51 179 PHE A C 1
ATOM 26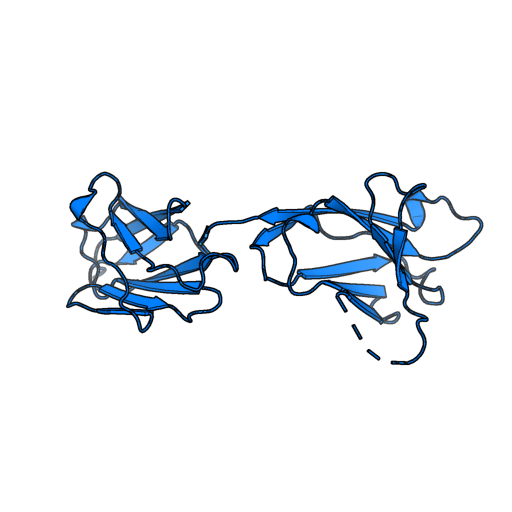05 O O . PHE A 1 179 ? 44.737 26.040 94.397 1.00 36.97 179 PHE A O 1
ATOM 2622 N N . THR A 1 180 ? 43.796 24.050 93.964 1.00 37.05 180 THR A N 1
ATOM 2623 C CA . THR A 1 180 ? 42.695 24.221 94.907 1.00 38.05 180 THR A CA 1
ATOM 2624 C C . THR A 1 180 ? 42.929 23.321 96.103 1.00 39.33 180 THR A C 1
ATOM 2625 O O . THR A 1 180 ? 43.364 22.175 95.958 1.00 39.63 180 THR A O 1
ATOM 2636 N N . VAL A 1 181 ? 42.616 23.840 97.280 1.00 36.72 181 VAL A N 1
ATOM 2637 C CA . VAL A 1 181 ? 42.735 23.102 98.529 1.00 37.37 181 VAL A CA 1
ATOM 2638 C C . VAL A 1 181 ? 41.311 22.978 99.046 1.00 39.15 181 VAL A C 1
ATOM 2639 O O . VAL A 1 181 ? 40.650 23.987 99.308 1.00 38.25 181 VAL A O 1
ATOM 2652 N N . THR A 1 182 ? 40.812 21.752 99.158 1.00 38.62 182 THR A N 1
ATOM 2653 C CA . THR A 1 182 ? 39.473 21.528 99.684 1.00 36.15 182 THR A CA 1
ATOM 2654 C C . THR A 1 182 ? 39.597 20.997 101.102 1.00 41.90 182 THR A C 1
ATOM 2655 O O . THR A 1 182 ? 40.212 19.952 101.318 1.00 37.81 182 THR A O 1
ATOM 2666 N N . LEU A 1 183 ? 39.064 21.756 102.065 1.00 40.53 183 LEU A N 1
ATOM 2667 C CA . LEU A 1 183 ? 38.932 21.328 103.453 1.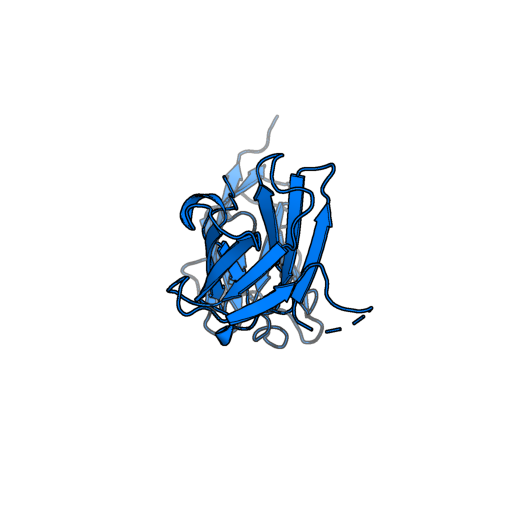00 41.27 183 LEU A CA 1
ATOM 2668 C C . LEU A 1 183 ? 37.571 20.651 103.561 1.00 43.51 183 LEU A C 1
ATOM 2669 O O . LEU A 1 183 ? 36.535 21.307 103.433 1.00 39.85 183 LEU A O 1
ATOM 2685 N N . LYS A 1 184 ? 37.579 19.325 103.738 1.00 45.10 184 LYS A N 1
ATOM 2686 C CA . LYS A 1 184 ? 36.400 18.527 103.439 1.00 47.95 184 LYS A CA 1
ATOM 2687 C C . LYS A 1 184 ? 35.361 18.592 104.544 1.00 49.59 184 LYS A C 1
ATOM 2688 O O . LYS A 1 184 ? 34.154 18.523 104.255 1.00 49.30 184 LYS A O 1
ATOM 2707 N N . GLY A 1 185 ? 35.791 18.729 105.793 1.00 46.31 185 GLY A N 1
ATOM 2708 C CA . GLY A 1 185 ? 34.838 18.821 106.883 1.00 48.34 185 GLY A CA 1
ATOM 2709 C C . GLY A 1 185 ? 35.393 19.600 108.058 1.00 46.67 185 GLY A C 1
ATOM 2710 O O . GLY A 1 185 ? 36.067 19.055 108.937 1.00 46.52 185 GLY A O 1
ATOM 2714 N N . LEU A 1 186 ? 35.090 20.889 108.077 1.00 44.89 186 LEU A N 1
ATOM 2715 C CA . LEU A 1 186 ? 35.744 21.813 108.998 1.00 42.93 186 LEU A CA 1
ATOM 2716 C C . LEU A 1 186 ? 35.465 21.454 110.449 1.00 41.80 186 LEU A C 1
ATOM 2717 O O . LEU A 1 186 ? 34.342 21.128 110.817 1.00 42.75 186 LEU A O 1
ATOM 2733 N N . ALA A 1 187 ? 36.497 21.538 111.271 1.00 42.21 187 ALA A N 1
ATOM 2734 C CA . ALA A 1 187 ? 36.370 21.473 112.715 1.00 43.96 187 ALA A CA 1
ATOM 2735 C C . ALA A 1 187 ? 36.794 22.820 113.279 1.00 43.39 187 ALA A C 1
ATOM 2736 O O . ALA A 1 187 ? 37.610 23.528 112.682 1.00 40.54 187 ALA A O 1
ATOM 2743 N N . ARG A 1 188 ? 36.226 23.194 114.426 1.00 43.36 188 ARG A N 1
ATOM 2744 C CA . ARG A 1 188 ? 36.478 24.545 114.893 1.00 41.91 188 ARG A CA 1
ATOM 2745 C C . ARG A 1 188 ? 37.927 24.773 115.237 1.00 40.34 188 ARG A C 1
ATOM 2746 O O . ARG A 1 188 ? 38.395 25.914 115.141 1.00 41.43 188 ARG A O 1
ATOM 2767 N N . ARG A 1 189 ? 38.670 23.725 115.575 1.00 41.87 189 ARG A N 1
ATOM 2768 C CA . ARG A 1 189 ? 40.102 23.911 115.778 1.00 43.19 189 ARG A CA 1
ATOM 2769 C C . ARG A 1 189 ? 40.840 24.267 114.484 1.00 39.94 189 ARG A C 1
ATOM 2770 O O . ARG A 1 189 ? 41.985 24.710 114.562 1.00 43.48 189 ARG A O 1
ATOM 2791 N N . ASP A 1 190 ? 40.241 24.076 113.315 1.00 37.98 190 ASP A N 1
ATOM 2792 C CA . ASP A 1 190 ? 40.915 24.457 112.063 1.00 37.83 190 ASP A CA 1
ATOM 2793 C C . ASP A 1 190 ? 41.007 25.976 111.867 1.00 35.82 190 ASP A C 1
ATOM 2794 O O . ASP A 1 190 ? 41.730 26.437 110.962 1.00 34.97 190 ASP A O 1
ATOM 2803 N N . THR A 1 191 ? 40.261 26.764 112.637 1.00 35.79 191 THR A N 1
ATOM 2804 C CA . THR A 1 191 ? 40.331 28.219 112.494 1.00 33.55 191 THR A CA 1
ATOM 2805 C C . THR A 1 191 ? 41.767 28.715 112.615 1.00 34.54 191 THR A C 1
ATOM 2806 O O . THR A 1 191 ? 42.520 28.291 113.500 1.00 35.54 191 THR A O 1
ATOM 2817 N N . GLY A 1 192 ? 42.150 29.623 111.725 1.00 34.51 192 GLY A N 1
ATOM 2818 C CA . GLY A 1 192 ? 43.430 30.289 111.834 1.00 33.60 192 GLY A CA 1
ATOM 2819 C C . GLY A 1 192 ? 44.090 30.532 110.475 1.00 32.28 192 GLY A C 1
ATOM 2820 O O . GLY A 1 192 ? 43.476 30.420 109.404 1.00 32.92 192 GLY A O 1
ATOM 2824 N N . TRP A 1 193 ? 45.369 30.872 110.563 1.00 31.26 193 TRP A N 1
ATOM 2825 C CA . TRP A 1 193 ? 46.176 31.219 109.414 1.00 29.39 193 TRP A CA 1
ATOM 2826 C C . TRP A 1 193 ? 46.883 30.008 108.819 1.00 31.32 193 TRP A C 1
ATOM 2827 O O . TRP A 1 193 ? 47.435 29.164 109.549 1.00 31.49 193 TRP A O 1
ATOM 2848 N N . TYR A 1 194 ? 46.936 30.007 107.489 1.00 30.09 194 TYR A N 1
ATOM 2849 C CA . TYR A 1 194 ? 47.531 28.954 106.670 1.00 32.55 194 TYR A CA 1
ATOM 2850 C C . TYR A 1 194 ? 48.358 29.592 105.568 1.00 30.55 194 TYR A C 1
ATOM 2851 O O . TYR A 1 194 ? 48.260 30.791 105.294 1.00 31.12 194 TYR A O 1
ATOM 2869 N N . TRP A 1 195 ? 49.097 28.747 104.857 1.00 29.86 195 TRP A N 1
ATOM 2870 C CA . TRP A 1 195 ? 49.872 29.155 103.705 1.00 31.23 195 TRP A CA 1
ATOM 2871 C C . TRP A 1 195 ? 49.540 28.269 102.515 1.00 31.30 195 TRP A C 1
ATOM 2872 O O . TRP A 1 195 ? 49.493 27.037 102.662 1.00 33.06 195 TRP A O 1
ATOM 2893 N N . CYS A 1 196 ? 49.316 28.900 101.352 1.00 31.37 196 CYS A N 1
ATOM 2894 C CA . CYS A 1 196 ? 49.521 28.284 100.039 1.00 31.64 196 CYS A CA 1
ATOM 2895 C C . CYS A 1 196 ? 50.976 28.530 99.693 1.00 30.76 196 CYS A C 1
ATOM 2896 O O . CYS A 1 196 ? 51.430 29.662 99.772 1.00 32.39 196 CYS A O 1
ATOM 2903 N N . ALA A 1 197 ? 51.721 27.500 99.271 1.00 31.43 197 ALA A N 1
ATOM 2904 C CA . ALA A 1 197 ? 53.137 27.750 99.048 1.00 33.70 197 ALA A CA 1
ATOM 2905 C C . ALA A 1 197 ? 53.659 26.867 97.922 1.00 33.64 197 ALA A C 1
ATOM 2906 O O . ALA A 1 197 ? 53.082 25.834 97.596 1.00 33.42 197 ALA A O 1
ATOM 2913 N N . ALA A 1 198 ? 54.689 27.374 97.276 1.00 33.48 198 ALA A N 1
ATOM 2914 C CA . ALA A 1 198 ? 55.416 26.645 96.238 1.00 35.58 198 ALA A CA 1
ATOM 2915 C C . ALA A 1 198 ? 56.829 27.194 96.241 1.00 40.57 198 ALA A C 1
ATOM 2916 O O . ALA A 1 198 ? 57.028 28.409 96.324 1.00 36.12 198 ALA A O 1
ATOM 2923 N N . GLY A 1 199 ? 57.822 26.312 96.200 1.00 42.49 199 GLY A N 1
ATOM 2924 C CA . GLY A 1 199 ? 59.165 26.848 96.360 1.00 39.23 199 GLY A CA 1
ATOM 2925 C C . GLY A 1 199 ? 59.290 27.660 97.632 1.00 39.37 199 GLY A C 1
ATOM 2926 O O . GLY A 1 199 ? 58.795 27.274 98.693 1.00 39.81 199 GLY A O 1
ATOM 2930 N N . GLN A 1 200 ? 59.952 28.813 97.528 1.00 38.38 200 GLN A N 1
ATOM 2931 C CA . GLN A 1 200 ? 60.156 29.680 98.668 1.00 43.16 200 GLN A CA 1
ATOM 2932 C C . GLN A 1 200 ? 59.134 30.810 98.710 1.00 42.91 200 GLN A C 1
ATOM 2933 O O . GLN A 1 200 ? 59.345 31.797 99.413 1.00 40.88 200 GLN A O 1
ATOM 2947 N N . GLN A 1 201 ? 58.051 30.696 97.957 1.00 39.02 201 GLN A N 1
ATOM 2948 C CA . GLN A 1 201 ? 57.032 31.739 97.954 1.00 41.20 201 GLN A CA 1
ATOM 2949 C C . GLN A 1 201 ? 55.783 31.226 98.645 1.00 38.14 201 GLN A C 1
ATOM 2950 O O . GLN A 1 201 ? 55.489 30.033 98.612 1.00 35.06 201 GLN A O 1
ATOM 2964 N N . GLN A 1 202 ? 55.012 32.148 99.246 1.00 38.52 202 GLN A N 1
ATOM 2965 C CA . GLN A 1 202 ? 53.831 31.732 99.982 1.00 38.26 202 GLN A CA 1
ATOM 2966 C C . GLN A 1 202 ? 52.800 32.851 99.930 1.00 36.65 202 GLN A C 1
ATOM 2967 O O . GLN A 1 202 ? 53.132 34.001 99.655 1.00 37.42 202 GLN A O 1
ATOM 2981 N N . VAL A 1 203 ? 51.552 32.495 100.146 1.00 31.71 203 VAL A N 1
ATOM 2982 C CA . VAL A 1 203 ? 50.500 33.493 100.333 1.00 31.29 203 VAL A CA 1
ATOM 2983 C C . VAL A 1 203 ? 49.638 33.040 101.514 1.00 31.70 203 VAL A C 1
ATOM 2984 O O . VAL A 1 203 ? 49.304 31.855 101.636 1.00 31.54 203 VAL A O 1
ATOM 2997 N N . ALA A 1 204 ? 49.337 33.979 102.418 1.00 29.69 204 ALA A N 1
ATOM 2998 C CA . ALA A 1 204 ? 48.574 33.687 103.634 1.00 29.50 204 ALA A CA 1
ATOM 2999 C C . ALA A 1 204 ? 47.072 33.627 103.374 1.00 30.14 204 ALA A C 1
ATOM 3000 O O . ALA A 1 204 ? 46.509 34.427 102.610 1.00 30.32 204 ALA A O 1
ATOM 3007 N N . VAL A 1 205 ? 46.423 32.656 104.015 1.00 29.55 205 VAL A N 1
ATOM 3008 C CA . VAL A 1 205 ? 44.986 32.427 103.914 1.00 29.71 205 VAL A CA 1
ATOM 3009 C C . VAL A 1 205 ? 44.473 32.195 105.329 1.00 30.32 205 VAL A C 1
ATOM 3010 O O . VAL A 1 205 ? 45.062 31.418 106.094 1.00 30.77 205 VAL A O 1
ATOM 3023 N N . TYR A 1 206 ? 43.400 32.889 105.688 1.00 29.86 206 TYR A N 1
ATOM 3024 C CA . TYR A 1 206 ? 42.736 32.699 106.970 1.00 29.46 206 TYR A CA 1
ATOM 3025 C C . TYR A 1 206 ? 41.475 31.881 106.793 1.00 31.13 206 TYR A C 1
ATOM 3026 O O . TYR A 1 206 ? 40.677 32.181 105.909 1.00 31.58 206 TYR A O 1
ATOM 3044 N N . ILE A 1 207 ? 41.310 30.849 107.627 1.00 30.67 207 ILE A N 1
ATOM 3045 C CA . ILE A 1 207 ? 40.100 30.031 107.646 1.00 30.96 207 ILE A CA 1
ATOM 3046 C C . ILE A 1 207 ? 39.364 30.345 108.941 1.00 31.75 207 ILE A C 1
ATOM 3047 O O . ILE A 1 207 ? 39.926 30.196 110.034 1.00 32.56 207 ILE A O 1
ATOM 3063 N N . LEU A 1 208 ? 38.105 30.755 108.828 1.00 30.81 208 LEU A N 1
ATOM 3064 C CA . LEU A 1 208 ? 37.268 30.954 110.004 1.00 29.50 208 LEU A CA 1
ATOM 3065 C C . LEU A 1 208 ? 36.188 29.894 110.011 1.00 32.09 208 LEU A C 1
ATOM 3066 O O . LEU A 1 208 ? 35.340 29.889 109.120 1.00 34.39 208 LEU A O 1
ATOM 3082 N N . VAL A 1 209 ? 36.180 29.045 111.027 1.00 33.05 209 VAL A N 1
ATOM 3083 C CA . VAL A 1 209 ? 35.155 28.024 111.170 1.00 32.96 209 VAL A CA 1
ATOM 3084 C C . VAL A 1 209 ? 34.129 28.565 112.159 1.00 34.42 209 VAL A C 1
ATOM 3085 O O . VAL A 1 209 ? 34.476 28.913 113.291 1.00 34.48 209 VAL A O 1
ATOM 3098 N N . THR A 1 210 ? 32.890 28.623 111.737 1.00 34.72 210 THR A N 1
ATOM 3099 C CA . THR A 1 210 ? 31.847 29.179 112.568 1.00 34.79 210 THR A CA 1
ATOM 3100 C C . THR A 1 210 ? 31.011 28.056 113.150 1.00 36.09 210 THR A C 1
ATOM 3101 O O . THR A 1 210 ? 31.137 26.895 112.753 1.00 35.74 210 THR A O 1
ATOM 3112 N N . PRO A 1 211 ? 30.165 28.352 114.135 1.00 36.12 211 PRO A N 1
ATOM 3113 C CA . PRO A 1 211 ? 29.450 27.271 114.825 1.00 36.95 211 PRO A CA 1
ATOM 3114 C C . PRO A 1 211 ? 28.471 26.577 113.905 1.00 36.74 211 PRO A C 1
ATOM 3115 O O . PRO A 1 211 ? 27.869 27.209 113.019 1.00 39.80 211 PRO A O 1
ATOM 3126 N N . PRO A 1 212 ? 28.222 25.293 114.111 1.00 39.92 212 PRO A N 1
ATOM 3127 C CA . PRO A 1 212 ? 27.160 24.627 113.357 1.00 40.53 212 PRO A CA 1
ATOM 3128 C C . PRO A 1 212 ? 25.820 25.266 113.705 1.00 43.83 212 PRO A C 1
ATOM 3129 O O . PRO A 1 212 ? 25.595 25.666 114.856 1.00 42.82 212 PRO A O 1
ATOM 3140 N N . SER A 1 213 ? 24.947 25.377 112.708 1.00 44.20 213 SER A N 1
ATOM 3141 C CA . SER A 1 213 ? 23.646 26.000 112.908 1.00 46.87 213 SER A CA 1
ATOM 3142 C C . SER A 1 213 ? 22.601 24.939 113.227 1.00 55.59 213 SER A C 1
ATOM 3143 O O . SER A 1 213 ? 22.767 23.745 112.946 1.00 51.22 213 SER A O 1
ATOM 3151 N N . HIS A 1 214 ? 21.536 25.399 113.870 1.00 60.77 214 HIS A N 1
ATOM 3152 C CA . HIS A 1 214 ? 20.536 24.537 114.468 1.00 67.25 214 HIS A CA 1
ATOM 3153 C C . HIS A 1 214 ? 19.825 23.702 113.408 1.00 61.62 214 HIS A C 1
ATOM 3154 O O . HIS A 1 214 ? 19.759 22.481 113.540 1.00 64.71 214 HIS A O 1
#

Nearest PDB structures (foldseek):
  5f1s-assembly1_A  TM=1.005E+00  e=1.135E-44  Oncorhynchus mykiss
  1dzb-assembly2_B  TM=3.889E-01  e=8.129E-11  Mus musculus
  8jsb-assembly1_C  TM=4.078E-01  e=1.719E-10  Homo sapiens
  8h3c-assembly4_D  TM=3.768E-01  e=4.752E-10  Homo sapiens
  6zqk-assembly1_A  TM=3.710E-01  e=5.568E-09  Mus musculus

Sequence (206 aa):
RVTTVGDLAVLEGRSVMIPCHYGPQYASYVKYWCRGSVKDLCTSLVRSDAPRKVVMFDDPVQQVFTVTMTELQKEDSGWYWCGVEVGGVWSADVTASLHINVIQGLSVVNSMVSGEEGTSVTVQCLYSQGYRQHEKRWCRSGDWSSCLVTDGEGRYEDQAVEIRDDLTKAFTVTLKGLARRDTGWYWCAAGQQQVAVYILVTPPSH

Organism: Oncorhynchus mykiss (NCBI:txid8022)

Radius of gyration: 22.34 Å; Cα contacts (8 Å, |Δi|>4): 516; chains: 1; bounding box: 40×57×58 Å

Secondary structure (DSSP, 8-state):
-EE----EEEETT--EEEEEEE-GGGTTS-EEEEESSSGGG-EEEEETT----EEEEEETTTTEEEEEE-S--GGG-EEEEEEE--SSS-GGGSEEEEEEEEE-SEEES-SEEEEETTS-EEEEEEE-GGGTTSPEEEEETT-GGG-EE--TTSEEE-SSEEEEE-SSSEEEEEE-S--GGG-EEEEEEETTEEEEEEEEEEPPP-

Solvent-accessible surface area: 11634 Å² total; per-residue (Å²): 188,9,52,34,57,55,100,52,74,16,11,10,12,46,63,15,142,0,35,0,87,10,13,93,127,21,35,105,88,36,0,33,0,4,77,20,83,72,66,123,142,34,88,61,60,26,80,38,76,50,134,262,187,15,88,13,126,30,32,59,139,126,71,14,0,32,0,39,13,49,110,2,49,114,128,34,33,15,98,2,41,0,0,3,79,32,66,92,57,179,49,54,56,8,14,17,44,0,50,0,66,1,59,100,5,21,34,24,104,80,55,90,15,64,14,64,47,60,61,66,19,84,2,78,0,38,1,1,49,51,31,79,171,75,100,0,54,8,10,90,48,80,66,243,104,31,43,41,48,9,80,87,131,3,134,53,115,57,178,57,15,61,0,142,10,69,97,56,99,5,0,47,0,31,13,71,46,4,22,113,200,39,37,10,128,19,71,0,1,0,28,176,74,92,28,33,0,56,0,60,8,43,85,70,86,236

B-factor: mean 45.59, std 15.51, range [26.29, 175.48]

Foldseek 3Di:
DWEWDAAEEAEAQAKDKIKIAADLVQLPFKKWKWFDPDPVPTHTCDIPPDPPVKDWDRDSVRRIIIMMDGRHHQVNWHKMKIATDDPDDDRVRGMYMYTYGHDFFKDWPAQEAEEAAFAKDKTKMWGHAVQLQFWKWKFAPPDPVRIFTADRQQWTDDPAWIWHRPSGTIIMIMGGGDDQVVFAWMWTGTDPHTDIHTYHYHYDDD

CATH classification: 2.60.40.10 (+1 more: 2.60.40.10)

InterPro domains:
  IPR003599 Immunoglobulin domain subtype [SM00409] (26-130)
  IPR007110 Immunoglobulin-like domain [PS50835] (17-124)
  IPR013106 Immunoglobulin V-set domain [PF07686] (28-114)
  IPR013783 Immunoglobulin-like fold [G3DSA:2.60.40.10] (22-133)
  IPR036179 Immunoglobulin-like domain superfamily [SSF48726] (27-124)
  IPR050671 CD300 family immune receptors [PTHR11860] (6-134)